Protein AF-A0A3D3I708-F1 (afdb_monomer_lite)

Foldseek 3Di:
DDDDDDDDDDDDDDDDDDDDPDDLDDDDVVVVVVVQVVQPPPDLDDQPDPLDLQVSLQVVCVSVVHQKGWDDKAFAWADDDDQDWPDADADLQFDLAAAAALPVLQVGHLAAEEEEFQVQQAFPLGDHSVRLVVLLVLLLVQLCPQPLNPQHHYYYPDYDPAQADLSCVSNVNTHTNDQDGAEYARHAGEDPSLCSVDPSRLVITFKMKIWMFGHDPVRHFDDPVPPSGGHTSHIYMYGYRSDNEDPQWPNDSNLRSNQNVLVSLRGAAHWIWGADPPPRDIDTGPDASRHSYDPIDDNHHDDSSSSSNSVRRNCPPPD

Structure (mmCIF, N/CA/C/O backbone):
data_AF-A0A3D3I708-F1
#
_entry.id   AF-A0A3D3I708-F1
#
loop_
_atom_site.group_PDB
_atom_site.id
_atom_site.type_symbol
_atom_site.label_atom_id
_atom_site.label_alt_id
_atom_site.label_comp_id
_atom_site.label_asym_id
_atom_site.label_entity_id
_atom_site.label_seq_id
_atom_site.pdbx_PDB_ins_code
_atom_site.Cartn_x
_atom_site.Cartn_y
_atom_site.Cartn_z
_atom_site.occupancy
_atom_site.B_iso_or_equiv
_atom_site.auth_seq_id
_atom_site.auth_comp_id
_atom_site.auth_asym_id
_atom_site.auth_atom_id
_atom_site.pdbx_PDB_model_num
ATOM 1 N N . MET A 1 1 ? 7.310 -27.197 -73.551 1.00 45.97 1 MET A N 1
ATOM 2 C CA . MET A 1 1 ? 8.316 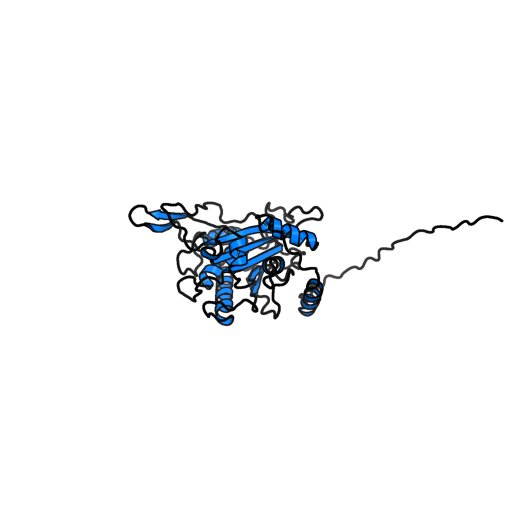-27.855 -72.683 1.00 45.97 1 MET A CA 1
ATOM 3 C C . MET A 1 1 ? 9.597 -27.028 -72.633 1.00 45.97 1 MET A C 1
ATOM 5 O O . MET A 1 1 ? 10.358 -27.082 -73.588 1.00 45.97 1 MET A O 1
ATOM 9 N N . LYS A 1 2 ? 9.833 -26.282 -71.546 1.00 36.31 2 LYS A N 1
ATOM 10 C CA . LYS A 1 2 ? 11.102 -26.195 -70.788 1.00 36.31 2 LYS A CA 1
ATOM 11 C C . LYS A 1 2 ? 10.923 -25.208 -69.620 1.00 36.31 2 LYS A C 1
ATOM 13 O O . LYS A 1 2 ? 10.023 -24.381 -69.651 1.00 36.31 2 LYS A O 1
ATOM 18 N N . LYS A 1 3 ? 11.686 -25.462 -68.558 1.00 36.62 3 LYS A N 1
ATOM 19 C CA . LYS A 1 3 ? 11.383 -25.238 -67.136 1.00 36.62 3 LYS A CA 1
ATOM 20 C C . LYS A 1 3 ? 11.472 -23.786 -66.638 1.00 36.62 3 LYS A C 1
ATOM 22 O O . LYS A 1 3 ? 12.288 -23.002 -67.102 1.00 36.62 3 LYS A O 1
ATOM 27 N N . LEU A 1 4 ? 10.663 -23.563 -65.602 1.00 38.69 4 LEU A N 1
ATOM 28 C CA . LEU A 1 4 ? 10.687 -22.543 -64.553 1.00 38.69 4 LEU A CA 1
ATOM 29 C C . LEU A 1 4 ? 12.057 -22.434 -63.847 1.00 38.69 4 LEU A C 1
ATOM 31 O O . LEU A 1 4 ? 12.599 -23.467 -63.452 1.00 38.69 4 LEU A O 1
ATOM 35 N N . ILE A 1 5 ? 12.546 -21.208 -63.611 1.00 40.62 5 ILE A N 1
ATOM 36 C CA . ILE A 1 5 ? 13.472 -20.851 -62.517 1.00 40.62 5 ILE A CA 1
ATOM 37 C C . ILE A 1 5 ? 13.064 -19.464 -61.990 1.00 40.62 5 ILE A C 1
ATOM 39 O O . ILE A 1 5 ? 13.052 -18.490 -62.738 1.00 40.62 5 ILE A O 1
ATOM 43 N N . ILE A 1 6 ? 12.710 -19.408 -60.705 1.00 38.28 6 ILE A N 1
ATOM 44 C CA . ILE A 1 6 ? 12.439 -18.204 -59.907 1.00 38.28 6 ILE A CA 1
ATOM 45 C C . ILE A 1 6 ? 13.749 -17.817 -59.205 1.00 38.28 6 ILE A C 1
ATOM 47 O O . ILE A 1 6 ? 14.328 -18.694 -58.560 1.00 38.28 6 ILE A O 1
ATOM 51 N N . PRO A 1 7 ? 14.213 -16.554 -59.247 1.00 40.81 7 PRO A N 1
ATOM 52 C CA . PRO A 1 7 ? 15.206 -16.083 -58.302 1.00 40.81 7 PRO A CA 1
ATOM 53 C C . PRO A 1 7 ? 14.522 -15.453 -57.082 1.00 40.81 7 PRO A C 1
ATOM 55 O O . PRO A 1 7 ? 13.784 -14.475 -57.171 1.00 40.81 7 PRO A O 1
ATOM 58 N N . LEU A 1 8 ? 14.805 -16.076 -55.944 1.00 34.53 8 LEU A N 1
ATOM 59 C CA . LEU A 1 8 ? 14.699 -15.567 -54.583 1.00 34.53 8 LEU A CA 1
ATOM 60 C C . LEU A 1 8 ? 15.663 -14.373 -54.432 1.00 34.53 8 LEU A C 1
ATOM 62 O O . LEU A 1 8 ? 16.845 -14.527 -54.743 1.00 34.53 8 LEU A O 1
ATOM 66 N N . LEU A 1 9 ? 15.204 -13.210 -53.953 1.00 30.41 9 LEU A N 1
ATOM 67 C CA . LEU A 1 9 ? 16.107 -12.130 -53.542 1.00 30.41 9 LEU A CA 1
ATOM 68 C C . LEU A 1 9 ? 15.714 -11.561 -52.174 1.00 30.41 9 LEU A C 1
ATOM 70 O O . LEU A 1 9 ? 14.549 -11.292 -51.897 1.00 30.41 9 LEU A O 1
ATOM 74 N N . LEU A 1 10 ? 16.756 -11.478 -51.348 1.00 28.45 10 LEU A N 1
ATOM 75 C CA . LEU A 1 10 ? 16.854 -11.193 -49.923 1.00 28.45 10 LEU A CA 1
ATOM 76 C C . LEU A 1 10 ? 16.108 -9.941 -49.439 1.00 28.45 10 LEU A C 1
ATOM 78 O O . LEU A 1 10 ? 16.199 -8.872 -50.038 1.00 28.45 10 LEU A O 1
ATOM 82 N N . LEU A 1 11 ? 15.512 -10.079 -48.249 1.00 30.17 11 LEU A N 1
ATOM 83 C CA . LEU A 1 11 ? 15.258 -8.983 -47.318 1.00 30.17 11 LEU A CA 1
ATOM 84 C C . LEU A 1 11 ? 16.583 -8.334 -46.894 1.00 30.17 11 LEU A C 1
ATOM 86 O O . LEU A 1 11 ? 17.483 -9.021 -46.411 1.00 30.17 11 LEU A O 1
ATOM 90 N N . ALA A 1 12 ? 16.656 -7.009 -47.000 1.00 27.59 12 ALA A N 1
ATOM 91 C CA . ALA A 1 12 ? 17.612 -6.185 -46.275 1.00 27.59 12 ALA A CA 1
ATOM 92 C C . ALA A 1 12 ? 16.821 -5.262 -45.339 1.00 27.59 12 ALA A C 1
ATOM 94 O O . ALA A 1 12 ? 16.069 -4.404 -45.794 1.00 27.59 12 ALA A O 1
ATOM 95 N N . PHE A 1 13 ? 16.973 -5.480 -44.032 1.00 25.75 13 PHE A N 1
ATOM 96 C CA . PHE A 1 13 ? 16.611 -4.517 -42.998 1.00 25.75 13 PHE A CA 1
ATOM 97 C C . PHE A 1 13 ? 17.671 -3.410 -42.992 1.00 25.75 13 PHE A C 1
ATOM 99 O O . PHE A 1 13 ? 18.856 -3.707 -42.836 1.00 25.75 13 PHE A O 1
ATOM 106 N N . SER A 1 14 ? 17.264 -2.149 -43.138 1.00 24.95 14 SER A N 1
ATOM 107 C CA . SER A 1 14 ? 18.095 -1.002 -42.765 1.00 24.95 14 SER A CA 1
ATOM 108 C C . SER A 1 14 ? 17.580 -0.426 -41.450 1.00 24.95 14 SER A C 1
ATOM 110 O O . SER A 1 14 ? 16.443 0.036 -41.381 1.00 24.95 14 SER A O 1
ATOM 112 N N . CYS A 1 15 ? 18.424 -0.463 -40.418 1.00 23.27 15 CYS A N 1
ATOM 113 C CA . CYS A 1 15 ? 18.266 0.347 -39.217 1.00 23.27 15 CYS A CA 1
ATOM 114 C C . CYS A 1 15 ? 18.420 1.825 -39.588 1.00 23.27 15 CYS A C 1
ATOM 116 O O . CYS A 1 15 ? 19.483 2.222 -40.066 1.00 23.27 15 CYS A O 1
ATOM 118 N N . GLU A 1 16 ? 17.400 2.637 -39.328 1.00 23.94 16 GLU A N 1
ATOM 119 C CA . GLU A 1 16 ? 17.579 4.077 -39.150 1.00 23.94 16 GLU A CA 1
ATOM 120 C C . GLU A 1 16 ? 17.714 4.361 -37.655 1.00 23.94 16 GLU A C 1
ATOM 122 O O . GLU A 1 16 ? 16.838 4.036 -36.853 1.00 23.94 16 GLU A O 1
ATOM 127 N N . ASN A 1 17 ? 18.857 4.938 -37.292 1.00 26.09 17 ASN A N 1
ATOM 128 C CA . ASN A 1 17 ? 19.103 5.496 -35.974 1.00 26.09 17 ASN A CA 1
ATOM 129 C C . ASN A 1 17 ? 18.290 6.786 -35.849 1.00 26.09 17 ASN A C 1
ATOM 131 O O . ASN A 1 17 ? 18.554 7.747 -36.570 1.00 26.09 17 ASN A O 1
ATOM 135 N N . VAL A 1 18 ? 17.341 6.821 -34.917 1.00 24.70 18 VAL A N 1
ATOM 136 C CA . VAL A 1 18 ? 16.797 8.082 -34.411 1.00 24.70 18 VAL A CA 1
ATOM 137 C C . VAL A 1 18 ? 17.540 8.386 -33.119 1.00 24.70 18 VAL A C 1
ATOM 139 O O . VAL A 1 18 ? 17.334 7.728 -32.100 1.00 24.70 18 VAL A O 1
ATOM 142 N N . GLU A 1 19 ? 18.437 9.368 -33.179 1.00 25.47 19 GLU A N 1
ATOM 143 C CA . GLU A 1 19 ? 18.906 10.059 -31.984 1.00 25.47 19 GLU A CA 1
ATOM 144 C C . GLU A 1 19 ? 17.695 10.745 -31.346 1.00 25.47 19 GLU A C 1
ATOM 146 O O . GLU A 1 19 ? 17.126 11.682 -31.905 1.00 25.47 19 GLU A O 1
ATOM 151 N N . VAL A 1 20 ? 17.263 10.250 -30.187 1.00 25.97 20 VAL A N 1
ATOM 152 C CA . VAL A 1 20 ? 16.288 10.961 -29.361 1.00 25.97 20 VAL A CA 1
ATOM 153 C C . VAL A 1 20 ? 17.072 11.927 -28.484 1.00 25.97 20 VAL A C 1
ATOM 155 O O . VAL A 1 20 ? 17.735 11.531 -27.523 1.00 25.97 20 VAL A O 1
ATOM 158 N N . GLU A 1 21 ? 17.018 13.206 -28.852 1.00 24.64 21 GLU A N 1
ATOM 159 C CA . GLU A 1 21 ? 17.440 14.310 -27.999 1.00 24.64 21 GLU A CA 1
ATOM 160 C C . GLU A 1 21 ? 16.743 14.219 -26.635 1.00 24.64 21 GLU A C 1
ATOM 162 O O . GLU A 1 21 ? 15.528 14.028 -26.530 1.00 24.64 21 GLU A O 1
ATOM 167 N N . LYS A 1 22 ? 17.533 14.384 -25.570 1.00 30.98 22 LYS A N 1
ATOM 168 C CA . LYS A 1 22 ? 17.049 14.514 -24.195 1.00 30.98 22 LYS A CA 1
ATOM 169 C C . LYS A 1 22 ? 16.143 15.740 -24.077 1.00 30.98 22 LYS A C 1
ATOM 171 O O . LYS A 1 22 ? 16.619 16.862 -23.933 1.00 30.98 22 LYS A O 1
ATOM 176 N N . SER A 1 23 ? 14.843 15.494 -24.043 1.00 26.06 23 SER A N 1
ATOM 177 C CA . SER A 1 23 ? 13.841 16.411 -23.517 1.00 26.06 23 SER A CA 1
ATOM 178 C C . SER A 1 23 ? 13.059 15.666 -22.442 1.00 26.06 23 SER A C 1
ATOM 180 O O . SER A 1 23 ? 12.308 14.738 -22.733 1.00 26.06 23 SER A O 1
ATOM 182 N N . ALA A 1 24 ? 13.274 16.047 -21.183 1.00 32.12 24 ALA A N 1
ATOM 183 C CA . ALA A 1 24 ? 12.443 15.625 -20.066 1.00 32.12 24 ALA A CA 1
ATOM 184 C C . ALA A 1 24 ? 11.064 16.290 -20.211 1.00 32.12 24 ALA A C 1
ATOM 186 O O . ALA A 1 24 ? 10.813 17.367 -19.668 1.00 32.12 24 ALA A O 1
ATOM 187 N N . SER A 1 25 ? 10.175 15.684 -20.997 1.00 28.56 25 SER A N 1
ATOM 188 C CA . SER A 1 25 ? 8.774 16.089 -21.057 1.00 28.56 25 SER A CA 1
ATOM 189 C C . SER A 1 25 ? 7.982 15.310 -20.016 1.00 28.56 25 SER A C 1
ATOM 191 O O . SER A 1 25 ? 7.941 14.081 -20.055 1.00 28.56 25 SER A O 1
ATOM 193 N N . LYS A 1 26 ? 7.334 16.043 -19.106 1.00 35.78 26 LYS A N 1
ATOM 194 C CA . LYS A 1 26 ? 6.268 15.547 -18.229 1.00 35.78 26 LYS A CA 1
ATOM 195 C C . LYS A 1 26 ? 5.348 14.613 -19.023 1.00 35.78 26 LYS A C 1
ATOM 197 O O . LYS A 1 26 ? 4.871 15.012 -20.084 1.00 35.78 26 LYS A O 1
ATOM 202 N N . LEU A 1 27 ? 5.134 13.397 -18.523 1.00 35.56 27 LEU A N 1
ATOM 203 C CA . LEU A 1 27 ? 4.214 12.429 -19.121 1.00 35.56 27 LEU A CA 1
ATOM 204 C C . LEU A 1 27 ? 2.842 13.091 -19.329 1.00 35.56 27 LEU A C 1
ATOM 206 O O . LEU A 1 27 ? 2.244 13.607 -18.387 1.00 35.56 27 LEU A O 1
ATOM 210 N N . ASP A 1 28 ? 2.392 13.125 -20.582 1.00 36.88 28 ASP A N 1
ATOM 211 C CA . ASP A 1 28 ? 1.128 13.730 -20.998 1.00 36.88 28 ASP A CA 1
ATOM 212 C C . ASP A 1 28 ? -0.047 12.814 -20.584 1.00 36.88 28 ASP A C 1
ATOM 214 O O . ASP A 1 28 ? -0.084 11.651 -21.007 1.00 36.88 28 ASP A O 1
ATOM 218 N N . PRO A 1 29 ? -1.029 13.299 -19.798 1.00 38.62 29 PRO A N 1
ATOM 219 C CA . PRO A 1 29 ? -2.221 12.536 -19.413 1.00 38.62 29 PRO A CA 1
ATOM 220 C C . PRO A 1 29 ? -3.004 11.941 -20.597 1.00 38.62 29 PRO A C 1
ATOM 222 O O . PRO A 1 29 ? -3.662 10.908 -20.455 1.00 38.62 29 PRO A O 1
ATOM 225 N N . SER A 1 30 ? -2.916 12.544 -21.787 1.00 32.59 30 SER A N 1
ATOM 226 C CA . SER A 1 30 ? -3.552 12.023 -23.004 1.00 32.59 30 SER A CA 1
ATOM 227 C C . SER A 1 30 ? -2.872 10.756 -23.544 1.00 32.59 30 SER A C 1
ATOM 229 O O . SER A 1 30 ? -3.537 9.888 -24.119 1.00 32.59 30 SER A O 1
ATOM 231 N N . LEU A 1 31 ? -1.569 10.589 -23.289 1.00 34.06 31 LEU A N 1
ATOM 232 C CA . LEU A 1 31 ? -0.808 9.389 -23.644 1.00 34.06 31 LEU A CA 1
ATOM 233 C C . LEU A 1 31 ? -1.149 8.217 -22.706 1.00 34.06 31 LEU A C 1
ATOM 235 O O . LEU A 1 31 ? -1.289 7.083 -23.167 1.00 34.06 31 LEU A O 1
ATOM 239 N N . LEU A 1 32 ? -1.384 8.502 -21.418 1.00 35.50 32 LEU A N 1
ATOM 240 C CA . LEU A 1 32 ? -1.901 7.542 -20.429 1.00 35.50 32 LEU A CA 1
ATOM 241 C C . LEU A 1 32 ? -3.306 7.033 -20.807 1.00 35.50 32 LEU A C 1
ATOM 243 O O . LEU A 1 32 ? -3.550 5.826 -20.779 1.00 35.50 32 LEU A O 1
ATOM 247 N N . MET A 1 33 ? -4.202 7.914 -21.273 1.00 40.22 33 MET A N 1
ATOM 248 C CA . MET A 1 33 ? -5.528 7.528 -21.793 1.00 40.22 33 MET A CA 1
ATOM 249 C C . MET A 1 33 ? -5.451 6.617 -23.031 1.00 40.22 33 MET A C 1
ATOM 251 O O . MET A 1 33 ? -6.229 5.669 -23.158 1.00 40.22 33 MET A O 1
ATOM 255 N N . SER A 1 34 ? -4.501 6.867 -23.940 1.00 30.03 34 SER A N 1
ATOM 256 C CA . SER A 1 34 ? -4.294 6.034 -25.136 1.00 30.03 34 SER A CA 1
ATOM 257 C C . SER A 1 34 ? -3.753 4.634 -24.817 1.00 30.03 34 SER A C 1
ATOM 259 O O . SER A 1 34 ? -3.940 3.721 -25.626 1.00 30.03 34 SER A O 1
ATOM 261 N N . LEU A 1 35 ? -3.046 4.460 -23.699 1.00 34.31 35 LEU A N 1
ATOM 262 C CA . LEU A 1 35 ? -2.553 3.157 -23.243 1.00 34.31 35 LEU A CA 1
ATOM 263 C C . LEU A 1 35 ? -3.639 2.398 -22.466 1.00 34.31 35 LEU A C 1
ATOM 265 O O . LEU A 1 35 ? -3.807 1.196 -22.673 1.00 34.31 35 LEU A O 1
ATOM 269 N N . ALA A 1 36 ? -4.446 3.107 -21.670 1.00 41.00 36 ALA A N 1
ATOM 270 C CA . ALA A 1 36 ? -5.574 2.534 -20.937 1.00 41.00 36 ALA A CA 1
ATOM 271 C C . ALA A 1 36 ? -6.654 1.941 -21.864 1.00 41.00 36 ALA A C 1
ATOM 273 O O . ALA A 1 36 ? -7.192 0.877 -21.558 1.00 41.00 36 ALA A O 1
ATOM 274 N N . SER A 1 37 ? -6.937 2.564 -23.020 1.00 35.28 37 SER A N 1
ATOM 275 C CA . SER A 1 37 ? -7.968 2.058 -23.947 1.00 35.28 37 SER A CA 1
ATOM 276 C C . SER A 1 37 ? -7.535 0.827 -24.752 1.00 35.28 37 SER A C 1
ATOM 278 O O . SER A 1 37 ? -8.374 -0.000 -25.097 1.00 35.28 37 SER A O 1
ATOM 280 N N . LYS A 1 38 ? -6.231 0.648 -25.008 1.00 36.12 38 LYS A N 1
ATOM 281 C CA . LYS A 1 38 ? -5.711 -0.528 -25.730 1.00 36.12 38 LYS A CA 1
ATOM 282 C C . LYS A 1 38 ? -5.660 -1.795 -24.870 1.00 36.12 38 LYS A C 1
ATOM 284 O O . LYS A 1 38 ? -5.684 -2.891 -25.421 1.00 36.12 38 LYS A O 1
ATOM 289 N N . ASN A 1 39 ? -5.638 -1.658 -23.542 1.00 41.81 39 ASN A N 1
ATOM 290 C CA . ASN A 1 39 ? -5.592 -2.786 -22.604 1.00 41.81 39 ASN A CA 1
ATOM 291 C C . ASN A 1 39 ? -6.974 -3.333 -22.199 1.00 41.81 39 ASN A C 1
ATOM 293 O O . ASN A 1 39 ? -7.039 -4.409 -21.600 1.00 41.81 39 ASN A O 1
ATOM 297 N N . ALA A 1 40 ? -8.066 -2.641 -22.547 1.00 41.00 40 ALA A N 1
ATOM 298 C CA . ALA A 1 40 ? -9.430 -3.058 -22.213 1.00 41.00 40 ALA A CA 1
ATOM 299 C C . ALA A 1 40 ? -9.904 -4.305 -22.996 1.00 41.00 40 ALA A C 1
ATOM 301 O O . ALA A 1 40 ? -10.708 -5.078 -22.481 1.00 41.00 40 ALA A O 1
ATOM 302 N N . ASP A 1 41 ? -9.355 -4.555 -24.192 1.00 36.47 41 ASP A N 1
ATOM 303 C CA . ASP A 1 41 ? -9.773 -5.662 -25.074 1.00 36.47 41 ASP A CA 1
ATOM 304 C C . ASP A 1 41 ? -8.938 -6.954 -24.916 1.00 36.47 41 ASP A C 1
ATOM 306 O O . ASP A 1 41 ? -9.200 -7.975 -25.560 1.00 36.47 41 ASP A O 1
ATOM 310 N N . GLY A 1 42 ? -7.940 -6.956 -24.026 1.00 36.41 42 GLY A N 1
ATOM 311 C CA . GLY A 1 42 ? -7.095 -8.116 -23.735 1.00 36.41 42 GLY A CA 1
ATOM 312 C C . GLY A 1 42 ? -7.790 -9.141 -22.837 1.00 36.41 42 GLY A C 1
ATOM 313 O O . GLY A 1 42 ? -7.533 -9.163 -21.633 1.00 36.41 42 GLY A O 1
ATOM 314 N N . ALA A 1 43 ? -8.670 -9.951 -23.439 1.00 37.53 43 ALA A N 1
ATOM 315 C CA . ALA A 1 43 ? -9.276 -11.197 -22.953 1.00 37.53 43 ALA A CA 1
ATOM 316 C C . ALA A 1 43 ? -9.249 -11.410 -21.424 1.00 37.53 43 ALA A C 1
ATOM 318 O O . ALA A 1 43 ? -8.261 -11.881 -20.857 1.00 37.53 43 ALA A O 1
ATOM 319 N N . ARG A 1 44 ? -10.391 -11.148 -20.774 1.00 45.34 44 ARG A N 1
ATOM 320 C CA . ARG A 1 44 ? -10.720 -11.584 -19.407 1.00 45.34 44 ARG A CA 1
ATOM 321 C C . ARG A 1 44 ? -10.619 -13.112 -19.329 1.00 45.34 44 ARG A C 1
ATOM 323 O O . ARG A 1 44 ? -11.586 -13.822 -19.600 1.00 45.34 44 ARG A O 1
ATOM 330 N N . LYS A 1 45 ? -9.433 -13.638 -19.030 1.00 41.81 45 LYS A N 1
ATOM 331 C CA . LYS A 1 45 ? -9.223 -15.070 -18.817 1.00 41.81 45 LYS A CA 1
ATOM 332 C C . LYS A 1 45 ? -9.616 -15.378 -17.381 1.00 41.81 45 LYS A C 1
ATOM 334 O O . LYS A 1 45 ? -9.052 -14.811 -16.455 1.00 41.81 45 LYS A O 1
ATOM 339 N N . THR A 1 46 ? -10.594 -16.262 -17.205 1.00 39.84 46 THR A N 1
ATOM 340 C CA . THR A 1 46 ? -10.940 -16.824 -15.899 1.00 39.84 46 THR A CA 1
ATOM 341 C C . THR A 1 46 ? -9.690 -17.503 -15.350 1.00 39.84 46 THR A C 1
ATOM 343 O O . THR A 1 46 ? -9.260 -18.530 -15.879 1.00 39.84 46 THR A O 1
ATOM 346 N N . VAL A 1 47 ? -9.054 -16.892 -14.353 1.00 44.72 47 VAL A N 1
ATOM 347 C CA . VAL A 1 47 ? -7.924 -17.502 -13.660 1.00 44.72 47 VAL A CA 1
ATOM 348 C C . VAL A 1 47 ? -8.481 -18.701 -12.895 1.00 44.72 47 VAL A C 1
ATOM 350 O O . VAL A 1 47 ? -9.274 -18.553 -11.970 1.00 44.72 47 VAL A O 1
ATOM 353 N N . THR A 1 48 ? -8.153 -19.914 -13.340 1.00 43.56 48 THR A N 1
ATOM 354 C CA . THR A 1 48 ? -8.369 -21.123 -12.541 1.00 43.56 48 THR A CA 1
ATOM 355 C C . THR A 1 48 ? -7.424 -21.043 -11.359 1.00 43.56 48 THR A C 1
ATOM 357 O O . THR A 1 48 ? -6.221 -21.199 -11.561 1.00 43.56 48 THR A O 1
ATOM 360 N N . SER A 1 49 ? -7.960 -20.757 -10.171 1.00 53.22 49 SER A N 1
ATOM 361 C CA . SER A 1 49 ? -7.117 -20.515 -9.008 1.00 53.22 49 SER A CA 1
ATOM 362 C C . SER A 1 49 ? -6.326 -21.761 -8.627 1.00 53.22 49 SER A C 1
ATOM 364 O O . SER A 1 49 ? -6.894 -22.842 -8.444 1.00 53.22 49 SER A O 1
ATOM 366 N N . SER A 1 50 ? -5.012 -21.600 -8.515 1.00 56.75 50 SER A N 1
ATOM 367 C CA . SER A 1 50 ? -4.097 -22.633 -8.026 1.00 56.75 50 SER A CA 1
ATOM 368 C C . SER A 1 50 ? -4.146 -22.800 -6.502 1.00 56.75 50 SER A C 1
ATOM 370 O O . SER A 1 50 ? -3.566 -23.748 -5.973 1.00 56.75 50 SER A O 1
ATOM 372 N N . GLY A 1 51 ? -4.843 -21.902 -5.795 1.00 67.25 51 GLY A N 1
ATOM 373 C CA . GLY A 1 51 ? -4.753 -21.748 -4.342 1.00 67.25 51 GLY A CA 1
ATOM 374 C C . GLY A 1 51 ? -3.539 -20.926 -3.890 1.00 67.25 51 GLY A C 1
ATOM 375 O O . GLY A 1 51 ? -3.415 -20.658 -2.698 1.00 67.25 51 GLY A O 1
ATOM 376 N N . ASP A 1 52 ? -2.676 -20.509 -4.823 1.00 83.44 52 ASP A N 1
ATOM 377 C CA . ASP A 1 52 ? -1.599 -19.541 -4.617 1.00 83.44 52 ASP A CA 1
ATOM 378 C C . ASP A 1 52 ? -1.890 -18.287 -5.456 1.00 83.44 52 ASP A C 1
ATOM 380 O O . ASP A 1 52 ? -1.667 -18.242 -6.669 1.00 83.44 52 ASP A O 1
ATOM 384 N N . ILE A 1 53 ? -2.406 -17.253 -4.790 1.00 87.31 53 ILE A N 1
ATOM 385 C CA . ILE A 1 53 ? -2.777 -15.985 -5.422 1.00 87.31 53 ILE A CA 1
ATOM 386 C C . ILE A 1 53 ? -1.605 -15.313 -6.150 1.00 87.31 53 ILE A C 1
ATOM 388 O O . ILE A 1 53 ? -1.812 -14.699 -7.196 1.00 87.31 53 ILE A O 1
ATOM 392 N N . LEU A 1 54 ? -0.370 -15.436 -5.652 1.00 88.44 54 LEU A N 1
ATOM 393 C CA . LEU A 1 54 ? 0.784 -14.794 -6.284 1.00 88.44 54 LEU A CA 1
ATOM 394 C C . LEU A 1 54 ? 1.143 -15.502 -7.591 1.00 88.44 54 LEU A C 1
ATOM 396 O O . LEU A 1 54 ? 1.404 -14.847 -8.601 1.00 88.44 54 LEU A O 1
ATOM 400 N N . ALA A 1 55 ? 1.093 -16.836 -7.602 1.00 88.94 55 ALA A N 1
ATOM 401 C CA . ALA A 1 55 ? 1.277 -17.622 -8.819 1.00 88.94 55 ALA A CA 1
ATOM 402 C C . ALA A 1 55 ? 0.187 -17.317 -9.861 1.00 88.94 55 ALA A C 1
ATOM 404 O O . ALA A 1 55 ? 0.488 -17.151 -11.046 1.00 88.94 55 ALA A O 1
ATOM 405 N N . ASP A 1 56 ? -1.061 -17.186 -9.411 1.00 88.56 56 ASP A N 1
ATOM 406 C CA . ASP A 1 56 ? -2.217 -16.837 -10.238 1.00 88.56 56 ASP A CA 1
ATOM 407 C C . ASP A 1 56 ? -2.053 -15.448 -10.892 1.00 88.56 56 ASP A C 1
ATOM 409 O O . ASP A 1 56 ? -2.236 -15.301 -12.107 1.00 88.56 56 ASP A O 1
ATOM 413 N N . ILE A 1 57 ? -1.631 -14.441 -10.116 1.00 92.38 57 ILE A N 1
ATOM 414 C CA . ILE A 1 57 ? -1.321 -13.090 -10.614 1.00 92.38 57 ILE A CA 1
ATOM 415 C C . ILE A 1 57 ? -0.155 -13.138 -11.606 1.00 92.38 57 ILE A C 1
ATOM 417 O O . ILE A 1 57 ? -0.270 -12.605 -12.708 1.00 92.38 57 ILE A O 1
ATOM 421 N N . ASN A 1 58 ? 0.948 -13.811 -11.272 1.00 94.06 58 ASN A N 1
ATOM 422 C CA . ASN A 1 58 ? 2.129 -13.885 -12.139 1.00 94.06 58 ASN A CA 1
ATOM 423 C C . ASN A 1 58 ? 1.845 -14.581 -13.469 1.00 94.06 58 ASN A C 1
ATOM 425 O O . ASN A 1 58 ? 2.290 -14.116 -14.520 1.00 94.06 58 ASN A O 1
ATOM 429 N N . ALA A 1 59 ? 1.040 -15.644 -13.462 1.00 91.81 59 ALA A N 1
ATOM 430 C CA . ALA A 1 59 ? 0.583 -16.284 -14.689 1.00 91.81 59 ALA A CA 1
ATOM 431 C C . ALA A 1 59 ? -0.251 -15.322 -15.553 1.00 91.81 59 ALA A C 1
ATOM 433 O O . ALA A 1 59 ? -0.100 -15.298 -16.781 1.00 91.81 59 ALA A O 1
ATOM 434 N N . ALA A 1 60 ? -1.108 -14.506 -14.931 1.00 92.50 60 ALA A N 1
ATOM 435 C CA . ALA A 1 60 ? -1.889 -13.495 -15.633 1.00 92.50 60 ALA A CA 1
ATOM 436 C C . ALA A 1 60 ? -0.996 -12.388 -16.222 1.00 92.50 60 ALA A C 1
ATOM 438 O O . ALA A 1 60 ? -1.127 -12.092 -17.411 1.00 92.50 60 ALA A O 1
ATOM 439 N N . LEU A 1 61 ? -0.049 -11.841 -15.453 1.00 93.56 61 LEU A N 1
ATOM 440 C CA . LEU A 1 61 ? 0.921 -10.833 -15.910 1.00 93.56 61 LEU A CA 1
ATOM 441 C C . LEU A 1 61 ? 1.751 -11.338 -17.098 1.00 93.56 61 LEU A C 1
ATOM 443 O O . LEU A 1 61 ? 1.810 -10.682 -18.141 1.00 93.56 61 LEU A O 1
ATOM 447 N N . ALA A 1 62 ? 2.311 -12.545 -16.984 1.00 91.62 62 ALA A N 1
ATOM 448 C CA . ALA A 1 62 ? 3.097 -13.171 -18.044 1.00 91.62 62 ALA A CA 1
ATOM 449 C C . ALA A 1 62 ? 2.264 -13.390 -19.316 1.00 91.62 62 ALA A C 1
ATOM 451 O O . ALA A 1 62 ? 2.720 -13.105 -20.422 1.00 91.62 62 ALA A O 1
ATOM 452 N N . SER A 1 63 ? 1.004 -13.823 -19.178 1.00 91.62 63 SER A N 1
ATOM 453 C CA . SER A 1 63 ? 0.101 -13.997 -20.326 1.00 91.62 63 SER A CA 1
ATOM 454 C C . SER A 1 63 ? -0.223 -12.690 -21.059 1.00 91.62 63 SER A C 1
ATOM 456 O O . SER A 1 63 ? -0.610 -12.718 -22.227 1.00 91.62 63 SER A O 1
ATOM 458 N N . ARG A 1 64 ? -0.045 -11.550 -20.382 1.00 90.31 64 ARG A N 1
ATOM 459 C CA . ARG A 1 64 ? -0.226 -10.195 -20.918 1.00 90.31 64 ARG A CA 1
ATOM 460 C C . ARG A 1 64 ? 1.087 -9.588 -21.424 1.00 90.31 64 ARG A C 1
ATOM 462 O O . ARG A 1 64 ? 1.081 -8.452 -21.884 1.00 90.31 64 ARG A O 1
ATOM 469 N N . GLY A 1 65 ? 2.198 -10.330 -21.358 1.00 91.06 65 GLY A N 1
ATOM 470 C CA . GLY A 1 65 ? 3.521 -9.866 -21.781 1.00 91.06 65 GLY A CA 1
ATOM 471 C C . GLY A 1 65 ? 4.091 -8.754 -20.900 1.00 91.06 65 GLY A C 1
ATOM 472 O O . GLY A 1 65 ? 4.919 -7.972 -21.364 1.00 91.06 65 GLY A O 1
ATOM 473 N N . MET A 1 66 ? 3.624 -8.643 -19.654 1.00 93.25 66 MET A N 1
ATOM 474 C CA . MET A 1 66 ? 4.102 -7.624 -18.725 1.00 93.25 66 MET A CA 1
ATOM 475 C C . MET A 1 66 ? 5.471 -8.025 -18.170 1.00 93.25 66 MET A C 1
ATOM 477 O O . MET A 1 66 ? 5.656 -9.159 -17.738 1.00 93.25 66 MET A O 1
ATOM 481 N N . GLN A 1 67 ? 6.421 -7.087 -18.151 1.00 94.81 67 GLN A N 1
ATOM 482 C CA . GLN A 1 67 ? 7.771 -7.291 -17.601 1.00 94.81 67 GLN A CA 1
ATOM 483 C C . GLN A 1 67 ? 7.819 -6.996 -16.097 1.00 94.81 67 GLN A C 1
ATOM 485 O O . GLN A 1 67 ? 8.738 -6.353 -15.595 1.00 94.81 67 GLN A O 1
ATOM 490 N N . ILE A 1 68 ? 6.797 -7.457 -15.382 1.00 96.00 68 ILE A N 1
ATOM 491 C CA . ILE A 1 68 ? 6.712 -7.373 -13.928 1.00 96.00 68 ILE A CA 1
ATOM 492 C C . ILE A 1 68 ? 6.182 -8.683 -13.360 1.00 96.00 68 ILE A C 1
ATOM 494 O O . ILE A 1 68 ? 5.470 -9.422 -14.041 1.00 96.00 68 ILE A O 1
ATOM 498 N N . GLN A 1 69 ? 6.474 -8.926 -12.089 1.00 94.81 69 GLN A N 1
ATOM 499 C CA . GLN A 1 69 ? 5.883 -10.012 -11.315 1.00 94.81 69 GLN A CA 1
ATOM 500 C C . GLN A 1 69 ? 5.505 -9.521 -9.923 1.00 94.81 69 GLN A C 1
ATOM 502 O O . GLN A 1 69 ? 6.233 -8.721 -9.338 1.00 94.81 69 GLN A O 1
ATOM 507 N N . VAL A 1 70 ? 4.406 -10.022 -9.368 1.00 92.94 70 VAL A N 1
ATOM 508 C CA . VAL A 1 70 ? 4.130 -9.881 -7.942 1.00 92.94 70 VAL A CA 1
ATOM 509 C C . VAL A 1 70 ? 5.059 -10.814 -7.163 1.00 92.94 70 VAL A C 1
ATOM 511 O O . VAL A 1 70 ? 5.118 -12.016 -7.429 1.00 92.94 70 VAL A O 1
ATOM 514 N N . SER A 1 71 ? 5.827 -10.268 -6.224 1.00 89.38 71 SER A N 1
ATOM 515 C CA . SER A 1 71 ? 6.790 -11.056 -5.439 1.00 89.38 71 SER A CA 1
ATOM 516 C C . SER A 1 71 ? 6.332 -11.326 -4.017 1.00 89.38 71 SER A C 1
ATOM 518 O O . SER A 1 71 ? 6.736 -12.319 -3.419 1.00 89.38 71 SER A O 1
ATOM 520 N N . MET A 1 72 ? 5.539 -10.420 -3.450 1.00 87.44 72 MET A N 1
ATOM 521 C CA . MET A 1 72 ? 5.025 -10.546 -2.093 1.00 87.44 72 MET A CA 1
ATOM 522 C C . MET A 1 72 ? 3.750 -9.727 -1.918 1.00 87.44 72 MET A C 1
ATOM 524 O O . MET A 1 72 ? 3.426 -8.846 -2.720 1.00 87.44 72 MET A O 1
ATOM 528 N N . MET A 1 73 ? 3.038 -10.069 -0.852 1.00 88.44 73 MET A N 1
ATOM 529 C CA . MET A 1 73 ? 1.917 -9.313 -0.331 1.00 88.44 73 MET A CA 1
ATOM 530 C C . MET A 1 73 ? 2.029 -9.264 1.190 1.00 88.44 73 MET A C 1
ATOM 532 O O . MET A 1 73 ? 2.313 -10.279 1.835 1.00 88.44 73 MET A O 1
ATOM 536 N N . GLU A 1 74 ? 1.793 -8.095 1.756 1.00 91.00 74 GLU A N 1
ATOM 537 C CA . GLU A 1 74 ? 1.750 -7.853 3.189 1.00 91.00 74 GLU A CA 1
ATOM 538 C C . GLU A 1 74 ? 0.345 -7.391 3.553 1.00 91.00 74 GLU A C 1
ATOM 540 O O . GLU A 1 74 ? -0.229 -6.573 2.843 1.00 91.00 74 GLU A O 1
ATOM 545 N N . TYR A 1 75 ? -0.236 -7.945 4.619 1.00 81.31 75 TYR A N 1
ATOM 546 C CA . TYR A 1 75 ? -1.601 -7.618 5.021 1.00 81.31 75 TYR A CA 1
ATOM 547 C C . TYR A 1 75 ? -1.702 -7.286 6.507 1.00 81.31 75 TYR A C 1
ATOM 549 O O . TYR A 1 75 ? -1.037 -7.907 7.345 1.00 81.31 75 TYR A O 1
ATOM 557 N N . TYR A 1 76 ? -2.605 -6.362 6.833 1.00 81.88 76 TYR A N 1
ATOM 558 C CA . TYR A 1 76 ? -2.863 -5.906 8.194 1.00 81.88 76 TYR A CA 1
ATOM 559 C C . TYR A 1 76 ? -4.119 -6.550 8.786 1.00 81.88 76 TYR A C 1
ATOM 561 O O . TYR A 1 76 ? -5.215 -6.425 8.238 1.00 81.88 76 TYR A O 1
ATOM 569 N N . GLY A 1 77 ? -3.976 -7.255 9.911 1.00 73.75 77 GLY A N 1
ATOM 570 C CA . GLY A 1 77 ? -5.040 -8.081 10.489 1.00 73.75 77 GLY A CA 1
ATOM 571 C C . GLY A 1 77 ? -5.858 -7.426 11.616 1.00 73.75 77 GLY A C 1
ATOM 572 O O . GLY A 1 77 ? -5.329 -6.696 12.449 1.00 73.75 77 GLY A O 1
ATOM 573 N N . ALA A 1 78 ? -7.137 -7.772 11.727 1.00 68.44 78 ALA A N 1
ATOM 574 C CA . ALA A 1 78 ? -8.012 -7.555 12.872 1.00 68.44 78 ALA A CA 1
ATOM 575 C C . ALA A 1 78 ? -8.048 -8.840 13.723 1.00 68.44 78 ALA A C 1
ATOM 577 O O . ALA A 1 78 ? -8.770 -9.770 13.396 1.00 68.44 78 ALA A O 1
ATOM 578 N N . ASP A 1 79 ? -7.240 -8.886 14.787 1.00 66.56 79 ASP A N 1
ATOM 579 C CA . ASP A 1 79 ? -7.226 -9.869 15.888 1.00 66.56 79 ASP A CA 1
ATOM 580 C C . ASP A 1 79 ? -7.740 -11.305 15.626 1.00 66.56 79 ASP A C 1
ATOM 582 O O . ASP A 1 79 ? -8.941 -11.571 15.644 1.00 66.56 79 ASP A O 1
ATOM 586 N N . GLU A 1 80 ? -6.840 -12.292 15.636 1.00 48.38 80 GLU A N 1
ATOM 587 C CA . GLU A 1 80 ? -7.217 -13.711 15.749 1.00 48.38 80 GLU A CA 1
ATOM 588 C C . GLU A 1 80 ? -7.297 -14.170 17.230 1.00 48.38 80 GLU A C 1
ATOM 590 O O . GLU A 1 80 ? -6.730 -13.559 18.139 1.00 48.38 80 GLU A O 1
ATOM 595 N N . THR A 1 81 ? -8.053 -15.229 17.550 1.00 31.58 81 THR A N 1
ATOM 596 C CA . THR A 1 81 ? -8.350 -15.640 18.945 1.00 31.58 81 THR A CA 1
ATOM 597 C C . THR A 1 81 ? -7.515 -16.826 19.461 1.00 31.58 81 THR A C 1
ATOM 599 O O . THR A 1 81 ? -7.503 -17.879 18.836 1.00 31.58 81 THR A O 1
ATOM 602 N N . GLY A 1 82 ? -6.922 -16.708 20.665 1.00 31.30 82 GLY A N 1
ATOM 603 C CA . GLY A 1 82 ? -6.310 -17.809 21.450 1.00 31.30 82 GLY A CA 1
ATOM 604 C C . GLY A 1 82 ? -5.141 -17.355 22.350 1.00 31.30 82 GLY A C 1
ATOM 605 O O . GLY A 1 82 ? -4.678 -16.226 22.208 1.00 31.30 82 GLY A O 1
ATOM 606 N N . ASN A 1 83 ? -4.660 -18.182 23.297 1.00 34.00 83 ASN A N 1
ATOM 607 C CA . ASN A 1 83 ? -3.390 -17.936 24.016 1.00 34.00 83 ASN A CA 1
ATOM 608 C C . ASN A 1 83 ? -2.223 -18.114 23.031 1.00 34.00 83 ASN A C 1
ATOM 610 O O . ASN A 1 83 ? -1.599 -19.171 22.969 1.00 34.00 83 ASN A O 1
ATOM 614 N N . THR A 1 84 ? -1.985 -17.083 22.226 1.00 52.53 84 THR A N 1
ATOM 615 C CA . THR A 1 84 ? -1.244 -17.184 20.969 1.00 52.53 84 THR A CA 1
ATOM 616 C C . THR A 1 84 ? -0.315 -15.978 20.831 1.00 52.53 84 THR A C 1
ATOM 618 O O . THR A 1 84 ? -0.685 -14.847 21.155 1.00 52.53 84 THR A O 1
ATOM 621 N N . VAL A 1 85 ? 0.924 -16.216 20.392 1.00 53.22 85 VAL A N 1
ATOM 622 C CA . VAL A 1 85 ? 1.760 -15.162 19.802 1.00 53.22 85 VAL A CA 1
ATOM 623 C C . VAL A 1 85 ? 1.281 -15.016 18.364 1.00 53.22 85 VAL A C 1
ATOM 625 O O . VAL A 1 85 ? 1.449 -15.953 17.594 1.00 53.22 85 VAL A O 1
ATOM 628 N N . PHE A 1 86 ? 0.658 -13.886 18.030 1.00 54.53 86 PHE A N 1
ATOM 629 C CA . PHE A 1 86 ? 0.038 -13.683 16.712 1.00 54.53 86 PHE A CA 1
ATOM 630 C C . PHE A 1 86 ? 1.080 -13.407 15.634 1.00 54.53 86 PHE A C 1
ATOM 632 O O . PHE A 1 86 ? 0.999 -13.921 14.529 1.00 54.53 86 PHE A O 1
ATOM 639 N N . PHE A 1 87 ? 2.106 -12.642 15.993 1.00 65.06 87 PHE A N 1
ATOM 640 C CA . PHE A 1 87 ? 3.268 -12.391 15.155 1.00 65.06 87 PHE A CA 1
ATOM 641 C C . PHE A 1 87 ? 4.470 -12.055 16.039 1.00 65.06 87 PHE A C 1
ATOM 643 O O . PHE A 1 87 ? 4.314 -11.654 17.197 1.00 65.06 87 PHE A O 1
ATOM 650 N N . ASN A 1 88 ? 5.678 -12.244 15.516 1.00 66.50 88 ASN A N 1
ATOM 651 C CA . ASN A 1 88 ? 6.927 -11.913 16.201 1.00 66.50 88 ASN A CA 1
ATOM 652 C C . ASN A 1 88 ? 7.988 -11.514 15.170 1.00 66.50 88 ASN A C 1
ATOM 654 O O . ASN A 1 88 ? 8.921 -12.267 14.888 1.00 66.50 88 ASN A O 1
ATOM 658 N N . ASN A 1 89 ? 7.827 -10.323 14.606 1.00 68.94 89 ASN A N 1
ATOM 659 C CA . ASN A 1 89 ? 8.691 -9.780 13.568 1.00 68.94 89 ASN A CA 1
ATOM 660 C C . ASN A 1 89 ? 9.732 -8.877 14.232 1.00 68.94 89 ASN A C 1
ATOM 662 O O . ASN A 1 89 ? 9.455 -7.738 14.596 1.00 68.94 89 ASN A O 1
ATOM 666 N N . ARG A 1 90 ? 10.941 -9.402 14.437 1.00 68.94 90 ARG A N 1
ATOM 667 C CA . ARG A 1 90 ? 12.066 -8.659 15.040 1.00 68.94 90 ARG A CA 1
ATOM 668 C C . ARG A 1 90 ? 13.210 -8.423 14.050 1.00 68.94 90 ARG A C 1
ATOM 670 O O . ARG A 1 90 ? 14.363 -8.346 14.456 1.00 68.94 90 ARG A O 1
ATOM 677 N N . GLY A 1 91 ? 12.879 -8.378 12.759 1.00 72.12 91 GLY A N 1
ATOM 678 C CA . GLY A 1 91 ? 13.826 -8.076 11.686 1.00 72.12 91 GLY A CA 1
ATOM 679 C C . GLY A 1 91 ? 14.230 -6.599 11.656 1.00 72.12 91 GLY A C 1
ATOM 680 O O . GLY A 1 91 ? 13.909 -5.828 12.558 1.00 72.12 91 GLY A O 1
ATOM 681 N N . ASN A 1 92 ? 14.907 -6.197 10.584 1.00 80.75 92 ASN A N 1
ATOM 682 C CA . ASN A 1 92 ? 15.390 -4.829 10.363 1.00 80.75 92 ASN A CA 1
ATOM 683 C C . ASN A 1 92 ? 14.307 -3.840 9.872 1.00 80.75 92 ASN A C 1
ATOM 685 O O . ASN A 1 92 ? 14.645 -2.704 9.568 1.00 80.75 92 ASN A O 1
ATOM 689 N N . LYS A 1 93 ? 13.029 -4.252 9.805 1.00 83.25 93 LYS A N 1
ATOM 690 C CA . LYS A 1 93 ? 11.894 -3.479 9.250 1.00 83.25 93 LYS A CA 1
ATOM 691 C C . LYS A 1 93 ? 12.040 -3.095 7.778 1.00 83.25 93 LYS A C 1
ATOM 693 O O . LYS A 1 93 ? 11.348 -2.190 7.331 1.00 83.25 93 LYS A O 1
ATOM 698 N N . GLN A 1 94 ? 12.888 -3.787 7.026 1.00 88.50 94 GLN A N 1
ATOM 699 C CA . GLN A 1 94 ? 13.036 -3.556 5.595 1.00 88.50 94 GLN A CA 1
ATOM 700 C C . GLN A 1 94 ? 12.460 -4.727 4.814 1.00 88.50 94 GLN A C 1
ATOM 702 O O . GLN A 1 94 ? 12.593 -5.884 5.224 1.00 88.50 94 GLN A O 1
ATOM 707 N N . LEU A 1 95 ? 11.841 -4.420 3.682 1.00 88.62 95 LEU A N 1
ATOM 708 C CA . LEU A 1 95 ? 11.491 -5.420 2.684 1.00 88.62 95 LEU A CA 1
ATOM 709 C C . LEU A 1 95 ? 12.716 -5.781 1.836 1.00 88.62 95 LEU A C 1
ATOM 711 O O . LEU A 1 95 ? 13.687 -5.026 1.759 1.00 88.62 95 LEU A O 1
ATOM 715 N N . SER A 1 96 ? 12.670 -6.946 1.190 1.00 90.25 96 SER A N 1
ATOM 716 C CA . SER A 1 96 ? 13.733 -7.414 0.286 1.00 90.25 96 SER A CA 1
ATOM 717 C C . SER A 1 96 ? 13.649 -6.814 -1.123 1.00 90.25 96 SER A C 1
ATOM 719 O O . SER A 1 96 ? 14.425 -7.196 -1.992 1.00 90.25 96 SER A O 1
ATOM 721 N N . ALA A 1 97 ? 12.689 -5.919 -1.353 1.00 92.56 97 ALA A N 1
ATOM 722 C CA . ALA A 1 97 ? 12.455 -5.216 -2.605 1.00 92.56 97 ALA A CA 1
ATOM 723 C C . ALA A 1 97 ? 12.312 -3.724 -2.304 1.00 92.56 97 ALA A C 1
ATOM 725 O O . ALA A 1 97 ? 11.633 -3.370 -1.333 1.00 92.56 97 ALA A O 1
ATOM 726 N N . ASP A 1 98 ? 12.924 -2.871 -3.119 1.00 95.06 98 ASP A N 1
ATOM 727 C CA . ASP A 1 98 ? 12.888 -1.420 -2.934 1.00 95.06 98 ASP A CA 1
ATOM 728 C C . ASP A 1 98 ? 12.813 -0.686 -4.271 1.00 95.06 98 ASP A C 1
ATOM 730 O O . ASP A 1 98 ? 13.095 -1.240 -5.335 1.00 95.06 98 ASP A O 1
ATOM 734 N N . PHE A 1 99 ? 12.401 0.572 -4.215 1.00 95.94 99 PHE A N 1
ATOM 735 C CA . PHE A 1 99 ? 12.441 1.435 -5.385 1.00 95.94 99 PHE A CA 1
ATOM 736 C C . PHE A 1 99 ? 13.887 1.816 -5.716 1.00 95.94 99 PHE A C 1
ATOM 738 O O . PHE A 1 99 ? 14.693 2.030 -4.816 1.00 95.94 99 PHE A O 1
ATOM 745 N N . VAL A 1 100 ? 14.193 1.973 -7.006 1.00 95.06 100 VAL A N 1
ATOM 746 C CA . VAL A 1 100 ? 15.492 2.490 -7.463 1.00 95.06 100 VAL A CA 1
ATOM 747 C C . VAL A 1 100 ? 15.367 3.976 -7.823 1.00 95.06 100 VAL A C 1
ATOM 749 O O . VAL A 1 100 ? 14.424 4.342 -8.542 1.00 95.06 100 VAL A O 1
ATOM 752 N N . PRO A 1 101 ? 16.270 4.855 -7.343 1.00 92.75 101 PRO A N 1
ATOM 753 C CA . PRO A 1 101 ? 16.243 6.270 -7.689 1.00 92.75 101 PRO A CA 1
ATOM 754 C C . PRO A 1 101 ? 16.462 6.494 -9.182 1.00 92.75 101 PRO A C 1
ATOM 756 O O . PRO A 1 101 ? 17.373 5.921 -9.776 1.00 92.75 101 PRO A O 1
ATOM 759 N N . ALA A 1 102 ? 15.648 7.366 -9.784 1.00 92.19 102 ALA A N 1
ATOM 760 C CA . ALA A 1 102 ? 15.743 7.719 -11.199 1.00 92.19 102 ALA A CA 1
ATOM 761 C C . ALA A 1 102 ? 15.717 6.506 -12.151 1.00 92.19 102 ALA A C 1
ATOM 763 O O . ALA A 1 102 ? 16.285 6.561 -13.246 1.00 92.19 102 ALA A O 1
ATOM 764 N N . ASP A 1 103 ? 15.033 5.422 -11.761 1.00 94.50 103 ASP A N 1
ATOM 765 C CA . ASP A 1 103 ? 14.846 4.256 -12.621 1.00 94.50 103 ASP A CA 1
ATOM 766 C C . ASP A 1 103 ? 14.167 4.689 -13.936 1.00 94.50 103 ASP A C 1
ATOM 768 O O . ASP A 1 103 ? 13.038 5.199 -13.913 1.00 94.50 103 ASP A O 1
ATOM 772 N N . PRO A 1 104 ? 14.806 4.498 -15.107 1.00 93.25 104 PRO A N 1
ATOM 773 C CA . PRO A 1 104 ? 14.230 4.905 -16.385 1.00 93.25 104 PRO A CA 1
ATOM 774 C C . PRO A 1 104 ? 12.900 4.201 -16.687 1.00 93.25 104 PRO A C 1
ATOM 776 O O . PRO A 1 104 ? 12.064 4.761 -17.397 1.00 93.25 104 PRO A O 1
ATOM 779 N N . ARG A 1 105 ? 12.660 3.011 -16.119 1.00 93.81 105 ARG A N 1
ATOM 780 C CA . ARG A 1 105 ? 11.396 2.266 -16.252 1.00 93.81 105 ARG A CA 1
ATOM 781 C C . ARG A 1 105 ? 10.251 2.926 -15.480 1.00 93.81 105 ARG A C 1
ATOM 783 O O . ARG A 1 105 ? 9.095 2.752 -15.847 1.00 93.81 105 ARG A O 1
ATOM 790 N N . ARG A 1 106 ? 10.579 3.735 -14.468 1.00 91.88 106 ARG A N 1
ATOM 791 C CA . ARG A 1 106 ? 9.657 4.588 -13.696 1.00 91.88 106 ARG A CA 1
ATOM 792 C C . ARG A 1 106 ? 9.621 6.035 -14.212 1.00 91.88 106 ARG A C 1
ATOM 794 O O . ARG A 1 106 ? 9.172 6.948 -13.528 1.00 91.88 106 ARG A O 1
ATOM 801 N N . GLY A 1 107 ? 10.115 6.271 -15.429 1.00 88.94 107 GLY A N 1
ATOM 802 C CA . GLY A 1 107 ? 10.170 7.604 -16.033 1.00 88.94 107 GLY A CA 1
ATOM 803 C C . GLY A 1 107 ? 11.370 8.452 -15.600 1.00 88.94 107 GLY A C 1
ATOM 804 O O . GLY A 1 107 ? 11.425 9.627 -15.956 1.00 88.94 107 GLY A O 1
ATOM 805 N N . GLY A 1 108 ? 12.338 7.874 -14.879 1.00 89.94 108 GLY A N 1
ATOM 806 C CA . GLY A 1 108 ? 13.591 8.538 -14.513 1.00 89.94 108 GLY A CA 1
ATOM 807 C C . GLY A 1 108 ? 13.468 9.568 -13.390 1.00 89.94 108 GLY A C 1
ATOM 808 O O . GLY A 1 108 ? 14.364 10.396 -13.234 1.00 89.94 108 GLY A O 1
ATOM 809 N N . ASP A 1 109 ? 12.369 9.542 -12.633 1.00 86.81 109 ASP A N 1
ATOM 810 C CA . ASP A 1 109 ? 12.158 10.422 -11.484 1.00 86.81 109 ASP A CA 1
ATOM 811 C C . ASP A 1 109 ? 12.742 9.810 -10.200 1.00 86.81 109 ASP A C 1
ATOM 813 O O . ASP A 1 109 ? 12.746 8.591 -10.016 1.00 86.81 109 ASP A O 1
ATOM 817 N N . ALA A 1 110 ? 13.257 10.665 -9.321 1.00 90.62 110 ALA A N 1
ATOM 818 C CA . ALA A 1 110 ? 13.663 10.280 -7.975 1.00 90.62 110 ALA A CA 1
ATOM 819 C C . ALA A 1 110 ? 12.509 10.429 -6.973 1.00 90.62 110 ALA A C 1
ATOM 821 O O . ALA A 1 110 ? 12.600 9.900 -5.871 1.00 90.62 110 ALA A O 1
ATOM 822 N N . ASP A 1 111 ? 11.428 11.114 -7.333 1.00 92.69 111 ASP A N 1
ATOM 823 C CA . ASP A 1 111 ? 10.255 11.203 -6.475 1.00 92.69 111 ASP A CA 1
ATOM 824 C C . ASP A 1 111 ? 9.545 9.840 -6.356 1.00 92.69 111 ASP A C 1
ATOM 826 O O . ASP A 1 111 ? 9.573 9.018 -7.280 1.00 92.69 111 ASP A O 1
ATOM 830 N N . ILE A 1 112 ? 8.851 9.615 -5.236 1.00 94.81 112 ILE A N 1
ATOM 831 C CA . ILE A 1 112 ? 7.833 8.556 -5.139 1.00 94.81 112 ILE A CA 1
ATOM 832 C C . ILE A 1 112 ? 6.468 9.178 -5.351 1.00 94.81 112 ILE A C 1
ATOM 834 O O . ILE A 1 112 ? 6.038 10.057 -4.599 1.00 94.81 112 ILE A O 1
ATOM 838 N N . LYS A 1 113 ? 5.751 8.689 -6.356 1.00 95.12 113 LYS A N 1
ATOM 839 C CA . LYS A 1 113 ? 4.434 9.205 -6.695 1.00 95.12 113 LYS A CA 1
ATOM 840 C C . LYS A 1 113 ? 3.335 8.238 -6.321 1.00 95.12 113 LYS A C 1
ATOM 842 O O . LYS A 1 113 ? 3.459 7.023 -6.491 1.00 95.12 113 LYS A O 1
ATOM 847 N N . TYR A 1 114 ? 2.220 8.792 -5.862 1.00 97.19 114 TYR A N 1
ATOM 848 C CA . TYR A 1 114 ? 1.048 8.000 -5.530 1.00 97.19 114 TYR A CA 1
ATOM 849 C C . TYR A 1 114 ? -0.234 8.493 -6.191 1.00 97.19 114 TYR A C 1
ATOM 851 O O . TYR A 1 114 ? -0.404 9.675 -6.511 1.00 97.19 114 TYR A O 1
ATOM 859 N N . LEU A 1 115 ? -1.154 7.551 -6.363 1.00 96.69 115 LEU A N 1
ATOM 860 C CA . LEU A 1 115 ? -2.512 7.759 -6.840 1.00 96.69 115 LEU A CA 1
ATOM 861 C C . LEU A 1 115 ? -3.495 7.154 -5.845 1.00 96.69 115 LEU A C 1
ATOM 863 O O . LEU A 1 115 ? -3.195 6.163 -5.177 1.00 96.69 115 LEU A O 1
ATOM 867 N N . ILE A 1 116 ? -4.671 7.766 -5.769 1.00 97.12 116 ILE A N 1
ATOM 868 C CA . ILE A 1 116 ? -5.816 7.252 -5.023 1.00 97.12 116 ILE A CA 1
ATOM 869 C C . ILE A 1 116 ? -6.928 7.038 -6.031 1.00 97.12 116 ILE A C 1
ATOM 871 O O . ILE A 1 116 ? -7.238 7.958 -6.792 1.00 97.12 116 ILE A O 1
ATOM 875 N N . ASP A 1 117 ? -7.455 5.822 -6.062 1.00 94.19 117 ASP A N 1
ATOM 876 C CA . ASP A 1 117 ? -8.556 5.486 -6.941 1.00 94.19 117 ASP A CA 1
ATOM 877 C C . ASP A 1 117 ? -9.826 6.125 -6.397 1.00 94.19 117 ASP A C 1
ATOM 879 O O . ASP A 1 117 ? -10.138 5.992 -5.212 1.00 94.19 117 ASP A O 1
ATOM 883 N N . ASP A 1 118 ? -10.530 6.853 -7.257 1.00 90.56 118 ASP A N 1
ATOM 884 C CA . ASP A 1 118 ? -11.769 7.525 -6.895 1.00 90.56 118 ASP A CA 1
ATOM 885 C C . ASP A 1 118 ? -13.018 6.728 -7.303 1.00 90.56 118 ASP A C 1
ATOM 887 O O . ASP A 1 118 ? -14.118 7.096 -6.885 1.00 90.56 118 ASP A O 1
ATOM 891 N N . THR A 1 119 ? -12.891 5.643 -8.082 1.00 91.62 119 THR A N 1
ATOM 892 C CA . THR A 1 119 ? -14.041 4.808 -8.477 1.00 91.62 119 THR A CA 1
ATOM 893 C C . THR A 1 119 ? -14.484 3.864 -7.362 1.00 91.62 119 THR A C 1
ATOM 895 O O . THR A 1 119 ? -15.681 3.776 -7.081 1.00 91.62 119 THR A O 1
ATOM 898 N N . GLU A 1 120 ? -13.538 3.275 -6.628 1.00 92.12 120 GLU A N 1
ATOM 899 C CA . GLU A 1 120 ? -13.772 2.385 -5.480 1.00 92.12 120 GLU A CA 1
ATOM 900 C C . GLU A 1 120 ? -13.412 3.073 -4.148 1.00 92.12 120 GLU A C 1
ATOM 902 O O . GLU A 1 120 ? -12.880 2.456 -3.224 1.00 92.12 120 GLU A O 1
ATOM 907 N N . SER A 1 121 ? -13.678 4.378 -4.030 1.00 93.19 121 SER A N 1
ATOM 908 C CA . SER A 1 121 ? -13.292 5.178 -2.857 1.00 93.19 121 SER A CA 1
ATOM 909 C C . SER A 1 121 ? -14.347 5.214 -1.744 1.00 93.19 121 SER A C 1
ATOM 911 O O . SER A 1 121 ? -14.013 5.454 -0.583 1.00 93.19 121 SER A O 1
ATOM 913 N N . SER A 1 122 ? -15.628 4.989 -2.052 1.00 96.19 122 SER A N 1
ATOM 914 C CA . SER A 1 122 ? -16.690 4.910 -1.039 1.00 96.19 122 SER A CA 1
ATOM 915 C C . SER A 1 122 ? -16.758 3.532 -0.387 1.00 96.19 122 SER A C 1
ATOM 917 O O . SER A 1 122 ? -16.512 2.532 -1.048 1.00 96.19 122 SER A O 1
ATOM 919 N N . THR A 1 123 ? -17.185 3.478 0.875 1.00 97.62 123 THR A N 1
ATOM 920 C CA . THR A 1 123 ? -17.251 2.221 1.644 1.00 97.62 123 THR A CA 1
ATOM 921 C C . THR A 1 123 ? -18.682 1.752 1.880 1.00 97.62 123 THR A C 1
ATOM 923 O O . THR A 1 123 ? -19.604 2.569 2.006 1.00 97.62 123 THR A O 1
ATOM 926 N N . SER A 1 124 ? -18.867 0.444 2.054 1.00 95.94 124 SER A N 1
ATOM 927 C CA . SER A 1 124 ? -20.152 -0.161 2.430 1.00 95.94 124 SER A CA 1
ATOM 928 C C . SER A 1 124 ? -20.686 0.341 3.780 1.00 95.94 124 SER A C 1
ATOM 930 O O . SER A 1 124 ? -21.900 0.352 4.004 1.00 95.94 124 SER A O 1
ATOM 932 N N . SER A 1 125 ? -19.802 0.815 4.668 1.00 95.56 125 SER A N 1
ATOM 933 C CA . SER A 1 125 ? -20.162 1.402 5.965 1.00 95.56 125 SER A CA 1
ATOM 934 C C . SER A 1 125 ? -20.693 2.838 5.869 1.00 95.56 125 SER A C 1
ATOM 936 O O . SER A 1 125 ? -21.162 3.385 6.870 1.00 95.56 125 SER A O 1
ATOM 938 N N . GLY A 1 126 ? -20.664 3.443 4.676 1.00 97.25 126 GLY A N 1
ATOM 939 C CA . GLY A 1 126 ? -21.239 4.757 4.394 1.00 97.25 126 GLY A CA 1
ATOM 940 C C . GLY A 1 126 ? -20.246 5.919 4.400 1.00 97.25 126 GLY A C 1
ATOM 941 O O . GLY A 1 126 ? -20.681 7.068 4.295 1.00 97.25 126 GLY A O 1
ATOM 942 N N . LEU A 1 127 ? -18.932 5.670 4.500 1.00 98.19 127 LEU A N 1
ATOM 943 C CA . LEU A 1 127 ? -17.943 6.721 4.234 1.00 98.19 127 LEU A CA 1
ATOM 944 C C . LEU A 1 127 ? -17.918 7.067 2.743 1.00 98.19 127 LEU A C 1
ATOM 946 O O . LEU A 1 127 ? -17.891 6.188 1.882 1.00 98.19 127 LEU A O 1
ATOM 950 N N . THR A 1 128 ? -17.896 8.364 2.457 1.00 98.06 128 THR A N 1
ATOM 951 C CA . THR A 1 128 ? -17.764 8.910 1.101 1.00 98.06 128 THR A CA 1
ATOM 952 C C . THR A 1 128 ? -16.321 8.838 0.601 1.00 98.06 128 THR A C 1
ATOM 954 O O . THR A 1 128 ? -15.390 8.890 1.406 1.00 98.06 128 THR A O 1
ATOM 957 N N . GLY A 1 129 ? -16.137 8.848 -0.724 1.00 96.50 129 GLY A N 1
ATOM 958 C CA . GLY A 1 129 ? -14.813 8.942 -1.350 1.00 96.50 129 GLY A CA 1
ATOM 959 C C . GLY A 1 129 ? -13.990 10.140 -0.875 1.00 96.50 129 GLY A C 1
ATOM 960 O O . GLY A 1 129 ? -12.805 10.033 -0.592 1.00 96.50 129 GLY A O 1
ATOM 961 N N . ALA A 1 130 ? -14.629 11.290 -0.644 1.00 96.69 130 ALA A N 1
ATOM 962 C CA . ALA A 1 130 ? -13.935 12.457 -0.101 1.00 96.69 130 ALA A CA 1
ATOM 963 C C . ALA A 1 130 ? -13.335 12.199 1.298 1.00 96.69 130 ALA A C 1
ATOM 965 O O . ALA A 1 130 ? -12.251 12.695 1.610 1.00 96.69 130 ALA A O 1
ATOM 966 N N . GLN A 1 131 ? -14.024 11.429 2.147 1.00 98.25 131 GLN A N 1
ATOM 967 C CA . GLN A 1 131 ? -13.548 11.110 3.496 1.00 98.25 131 GLN A CA 1
ATOM 968 C C . GLN A 1 131 ? -12.388 10.114 3.464 1.00 98.25 131 GLN A C 1
ATOM 970 O O . GLN A 1 131 ? -11.394 10.320 4.161 1.00 98.25 131 GLN A O 1
ATOM 975 N N . THR A 1 132 ? -12.496 9.062 2.656 1.00 98.38 132 THR A N 1
ATOM 976 C CA . THR A 1 132 ? -11.447 8.045 2.515 1.00 98.38 132 THR A CA 1
ATOM 977 C C . THR A 1 132 ? -10.216 8.612 1.813 1.00 98.38 132 THR A C 1
ATOM 979 O O . THR A 1 132 ? -9.114 8.489 2.345 1.00 98.38 132 THR A O 1
ATOM 982 N N . ASN A 1 133 ? -10.381 9.350 0.712 1.00 97.31 133 ASN A N 1
ATOM 983 C CA . ASN A 1 133 ? -9.274 9.983 -0.013 1.00 97.31 133 ASN A CA 1
ATOM 984 C C . ASN A 1 133 ? -8.536 10.999 0.866 1.00 97.31 133 ASN A C 1
ATOM 986 O O . ASN A 1 133 ? -7.307 11.072 0.832 1.00 97.31 133 ASN A O 1
ATOM 990 N N . SER A 1 134 ? -9.259 11.759 1.699 1.00 97.81 134 SER A N 1
ATOM 991 C CA . SER A 1 134 ? -8.637 12.670 2.667 1.00 97.81 134 SER A CA 1
ATOM 992 C C . SER A 1 134 ? -7.833 11.919 3.730 1.00 97.81 134 SER A C 1
ATOM 994 O O . SER A 1 134 ? -6.760 12.388 4.107 1.00 97.81 134 SER A O 1
ATOM 996 N N . ALA A 1 135 ? -8.327 10.780 4.218 1.00 98.44 135 ALA A N 1
ATOM 997 C CA . ALA A 1 135 ? -7.621 9.952 5.195 1.00 98.44 135 ALA A CA 1
ATOM 998 C C . ALA A 1 135 ? -6.350 9.328 4.593 1.00 98.44 135 ALA A C 1
ATOM 1000 O O . ALA A 1 135 ? -5.276 9.421 5.186 1.00 98.44 135 ALA A O 1
ATOM 1001 N N . ILE A 1 136 ? -6.444 8.789 3.375 1.00 98.62 136 ILE A N 1
ATOM 1002 C CA . ILE A 1 136 ? -5.304 8.233 2.636 1.00 98.62 136 ILE A CA 1
ATOM 1003 C C . ILE A 1 136 ? -4.263 9.326 2.357 1.00 98.62 136 ILE A C 1
ATOM 1005 O O . ILE A 1 136 ? -3.083 9.155 2.663 1.00 98.62 136 ILE A O 1
ATOM 1009 N N . THR A 1 137 ? -4.693 10.497 1.883 1.00 98.19 137 THR A N 1
ATOM 1010 C CA . THR A 1 137 ? -3.803 11.654 1.679 1.00 98.19 137 THR A CA 1
ATOM 1011 C C . THR A 1 137 ? -3.101 12.058 2.978 1.00 98.19 137 THR A C 1
ATOM 1013 O O . THR A 1 137 ? -1.900 12.325 2.969 1.00 98.19 137 THR A O 1
ATOM 1016 N N . SER A 1 138 ? -3.818 12.069 4.110 1.00 98.38 138 SER A N 1
ATOM 1017 C CA . SER A 1 138 ? -3.226 12.348 5.425 1.00 98.38 138 SER A CA 1
ATOM 1018 C C . SER A 1 138 ? -2.131 11.340 5.771 1.00 98.38 138 SER A C 1
ATOM 1020 O O . SER A 1 138 ? -1.030 11.741 6.139 1.00 98.38 138 SER A O 1
ATOM 1022 N N . SER A 1 139 ? -2.370 10.043 5.552 1.00 98.38 139 SER A N 1
ATOM 1023 C CA . SER A 1 139 ? -1.355 9.018 5.812 1.00 98.38 139 SER A CA 1
ATOM 1024 C C . SER A 1 139 ? -0.093 9.161 4.955 1.00 98.38 139 SER A C 1
ATOM 1026 O O . SER A 1 139 ? 1.017 9.064 5.480 1.00 98.38 139 SER A O 1
ATOM 1028 N N . MET A 1 140 ? -0.239 9.481 3.665 1.00 98.25 140 MET A N 1
ATOM 1029 C CA . MET A 1 140 ? 0.904 9.741 2.783 1.00 98.25 140 MET A CA 1
ATOM 1030 C C . MET A 1 140 ? 1.671 10.992 3.216 1.00 98.25 140 MET A C 1
ATOM 1032 O O . MET A 1 140 ? 2.901 10.984 3.260 1.00 98.25 140 MET A O 1
ATOM 1036 N N . ASN A 1 141 ? 0.960 12.048 3.624 1.00 97.56 141 ASN A N 1
ATOM 1037 C CA . ASN A 1 141 ? 1.582 13.252 4.172 1.00 97.56 141 ASN A CA 1
ATOM 1038 C C . ASN A 1 141 ? 2.336 12.969 5.475 1.00 97.56 141 ASN A C 1
ATOM 1040 O O . ASN A 1 141 ? 3.414 13.522 5.682 1.00 97.56 141 ASN A O 1
ATOM 1044 N N . THR A 1 142 ? 1.814 12.102 6.342 1.00 97.94 142 THR A N 1
ATOM 1045 C CA . THR A 1 142 ? 2.494 11.705 7.580 1.00 97.94 142 THR A CA 1
ATOM 1046 C C . THR A 1 142 ? 3.856 11.069 7.290 1.00 97.94 142 THR A C 1
ATOM 1048 O O . THR A 1 142 ? 4.842 11.467 7.909 1.00 97.94 142 THR A O 1
ATOM 1051 N N . TRP A 1 143 ? 3.952 10.163 6.310 1.00 97.56 143 TRP A N 1
ATOM 1052 C CA . TRP A 1 143 ? 5.241 9.613 5.865 1.00 97.56 143 TRP A CA 1
ATOM 1053 C C . TRP A 1 143 ? 6.132 10.664 5.187 1.00 97.56 143 TRP A C 1
ATOM 1055 O O . TRP A 1 143 ? 7.338 10.720 5.444 1.00 97.56 143 TRP A O 1
ATOM 1065 N N . ASN A 1 144 ? 5.555 11.537 4.359 1.00 96.31 144 ASN A N 1
ATOM 1066 C CA . ASN A 1 144 ? 6.297 12.595 3.665 1.00 96.31 144 ASN A CA 1
ATOM 1067 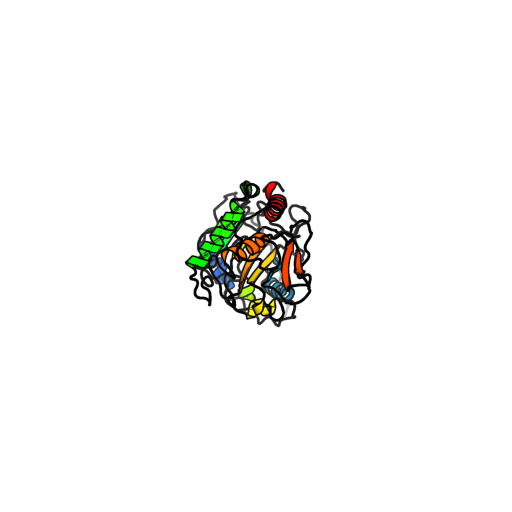C C . ASN A 1 144 ? 6.922 13.616 4.629 1.00 96.31 144 ASN A C 1
ATOM 1069 O O . ASN A 1 144 ? 7.990 14.158 4.366 1.00 96.31 144 ASN A O 1
ATOM 1073 N N . ASN A 1 145 ? 6.278 13.854 5.773 1.00 95.31 145 ASN A N 1
ATOM 1074 C CA . ASN A 1 145 ? 6.726 14.818 6.778 1.00 95.31 145 ASN A CA 1
ATOM 1075 C C . ASN A 1 145 ? 7.854 14.296 7.685 1.00 95.31 145 ASN A C 1
ATOM 1077 O O . ASN A 1 145 ? 8.362 15.044 8.525 1.00 95.31 145 ASN A O 1
ATOM 1081 N N . ILE A 1 146 ? 8.270 13.037 7.537 1.00 94.62 146 ILE A N 1
ATOM 1082 C CA . ILE A 1 146 ? 9.450 12.516 8.231 1.00 94.62 146 ILE A CA 1
ATOM 1083 C C . ILE A 1 146 ? 10.706 13.153 7.632 1.00 94.62 146 ILE A C 1
ATOM 1085 O O . ILE A 1 146 ? 10.856 13.240 6.417 1.00 94.62 146 ILE A O 1
ATOM 1089 N N . SER A 1 147 ? 11.661 13.558 8.472 1.00 91.19 147 SER A N 1
ATOM 1090 C CA . SER A 1 147 ? 12.883 14.250 8.024 1.00 91.19 147 SER A CA 1
ATOM 1091 C C . SER A 1 147 ? 13.689 13.470 6.974 1.00 91.19 147 SER A C 1
ATOM 1093 O O . SER A 1 147 ? 14.254 14.063 6.054 1.00 91.19 147 SER A O 1
ATOM 1095 N N . CYS A 1 148 ? 13.709 12.142 7.083 1.00 91.25 148 CYS A N 1
ATOM 1096 C CA . CYS A 1 148 ? 14.382 11.244 6.146 1.00 91.25 148 CYS A CA 1
ATOM 1097 C C . CYS A 1 148 ? 13.661 11.098 4.793 1.00 91.25 148 CYS A C 1
ATOM 1099 O O . CYS A 1 148 ? 14.234 10.524 3.878 1.00 91.25 148 CYS A O 1
ATOM 1101 N N . SER A 1 149 ? 12.447 11.639 4.640 1.00 92.31 149 SER A N 1
ATOM 1102 C CA . SER A 1 149 ? 11.723 11.720 3.360 1.00 92.31 149 SER A CA 1
ATOM 1103 C C . SER A 1 149 ? 12.080 12.972 2.551 1.00 92.31 149 SER A C 1
ATOM 1105 O O . SER A 1 149 ? 11.587 13.146 1.440 1.00 92.31 149 SER A O 1
ATOM 1107 N N . SER A 1 150 ? 12.932 13.861 3.078 1.00 82.94 150 SER A N 1
ATOM 1108 C CA . SER A 1 150 ? 13.233 15.159 2.451 1.00 82.94 150 SER A CA 1
ATOM 1109 C C . SER A 1 150 ? 13.812 15.065 1.034 1.00 82.94 150 SER A C 1
ATOM 1111 O O . SER A 1 150 ? 13.565 15.962 0.232 1.00 82.94 150 SER A O 1
ATOM 1113 N N . GLY A 1 151 ? 14.543 13.992 0.712 1.00 81.31 151 GLY A N 1
ATOM 1114 C CA . GLY A 1 151 ? 15.024 13.709 -0.646 1.00 81.31 151 GLY A CA 1
ATOM 1115 C C . GLY A 1 151 ? 14.059 12.888 -1.508 1.00 81.31 151 GLY A C 1
ATOM 1116 O O . GLY A 1 151 ? 14.268 12.809 -2.712 1.00 81.31 151 GLY A O 1
ATOM 1117 N N . LEU A 1 152 ? 13.039 12.269 -0.901 1.00 86.81 152 LEU A N 1
ATOM 1118 C CA . LEU A 1 152 ? 12.117 11.323 -1.540 1.00 86.81 152 LEU A CA 1
ATOM 1119 C C . LEU A 1 152 ? 10.931 12.001 -2.226 1.00 86.81 152 LEU A C 1
ATOM 1121 O O . LEU A 1 152 ? 10.424 11.469 -3.202 1.00 86.81 152 LEU A O 1
ATOM 1125 N N . ALA A 1 153 ? 10.465 13.122 -1.663 1.00 87.00 153 ALA A N 1
ATOM 1126 C CA . ALA A 1 153 ? 9.312 13.892 -2.132 1.00 87.00 153 ALA A CA 1
ATOM 1127 C C . ALA A 1 153 ? 8.105 13.006 -2.515 1.00 87.00 153 ALA A C 1
ATOM 1129 O O . ALA A 1 153 ? 7.844 12.727 -3.685 1.00 87.00 153 ALA A O 1
ATOM 1130 N N . ILE A 1 154 ? 7.345 12.564 -1.508 1.00 94.06 154 ILE A N 1
ATOM 1131 C CA . ILE A 1 154 ? 6.171 11.711 -1.724 1.00 94.06 154 ILE A CA 1
ATOM 1132 C C . ILE A 1 154 ? 5.009 12.574 -2.223 1.00 94.06 154 ILE A C 1
ATOM 1134 O O . ILE A 1 154 ? 4.374 13.297 -1.449 1.00 94.06 154 ILE A O 1
ATOM 1138 N N . ASN A 1 155 ? 4.723 12.493 -3.519 1.00 92.12 155 ASN A N 1
ATOM 1139 C CA . ASN A 1 155 ? 3.824 13.416 -4.208 1.00 92.12 155 ASN A CA 1
ATOM 1140 C C . ASN A 1 155 ? 2.629 12.693 -4.832 1.00 92.12 155 ASN A C 1
ATOM 1142 O O . ASN A 1 155 ? 2.758 11.624 -5.419 1.00 92.12 155 ASN A O 1
ATOM 1146 N N . THR A 1 156 ? 1.445 13.297 -4.760 1.00 92.00 156 THR A N 1
ATOM 1147 C CA . THR A 1 156 ? 0.297 12.778 -5.511 1.00 92.00 156 THR A CA 1
ATOM 1148 C C . THR A 1 156 ? 0.403 13.166 -6.987 1.00 92.00 156 THR A C 1
ATOM 1150 O O . THR A 1 156 ? 0.783 14.293 -7.310 1.00 92.00 156 THR A O 1
ATOM 1153 N N . PHE A 1 157 ? 0.008 12.271 -7.894 1.00 86.06 157 PHE A N 1
ATOM 1154 C CA . PHE A 1 157 ? -0.234 12.623 -9.301 1.00 86.06 157 PHE A CA 1
ATOM 1155 C C . PHE A 1 157 ? -1.512 13.457 -9.504 1.00 86.06 157 PHE A C 1
ATOM 1157 O O . PHE A 1 157 ? -1.743 13.976 -10.597 1.00 86.06 157 PHE A O 1
ATOM 1164 N N . GLY A 1 158 ? -2.318 13.628 -8.453 1.00 85.06 158 GLY A N 1
ATOM 1165 C CA . GLY A 1 158 ? -3.641 14.231 -8.530 1.00 85.06 158 GLY A CA 1
ATOM 1166 C C . GLY A 1 158 ? -4.714 13.219 -8.950 1.00 85.06 158 GLY A C 1
ATOM 1167 O O . GLY A 1 158 ? -4.413 12.050 -9.188 1.00 85.06 158 GLY A O 1
ATOM 1168 N N . PRO A 1 159 ? -5.983 13.649 -9.008 1.00 83.50 159 PRO A N 1
ATOM 1169 C CA . PRO A 1 159 ? -7.085 12.762 -9.353 1.00 83.50 159 PRO A CA 1
ATOM 1170 C C . PRO A 1 159 ? -7.013 12.345 -10.826 1.00 83.50 159 PRO A C 1
ATOM 1172 O O . PRO A 1 159 ? -6.795 13.181 -11.708 1.00 83.50 159 PRO A O 1
ATOM 1175 N N . LEU A 1 160 ? -7.270 11.065 -11.092 1.00 83.94 160 LEU A N 1
ATOM 1176 C CA . LEU A 1 160 ? -7.459 10.528 -12.436 1.00 83.94 160 LEU A CA 1
ATOM 1177 C C . LEU A 1 160 ? -8.867 9.927 -12.541 1.00 83.94 160 LEU A C 1
ATOM 1179 O O . LEU A 1 160 ? -9.251 9.157 -11.668 1.00 83.94 160 LEU A O 1
ATOM 1183 N N . PRO A 1 161 ? -9.650 10.240 -13.590 1.00 83.12 161 PRO A N 1
ATOM 1184 C CA . PRO A 1 161 ? -10.993 9.688 -13.777 1.00 83.12 161 PRO A CA 1
ATOM 1185 C C . PRO A 1 161 ? -10.925 8.294 -14.423 1.00 83.12 161 PRO A C 1
ATOM 1187 O O . PRO A 1 161 ? -11.532 8.055 -15.469 1.00 83.12 161 PRO A O 1
ATOM 1190 N N . ILE A 1 162 ? -10.097 7.412 -13.871 1.00 86.75 162 ILE A N 1
ATOM 1191 C CA . ILE A 1 162 ? -9.825 6.081 -14.406 1.00 86.75 162 ILE A CA 1
ATOM 1192 C C . ILE A 1 162 ? -9.758 5.128 -13.219 1.00 86.75 162 ILE A C 1
ATOM 1194 O O . ILE A 1 162 ? -8.980 5.377 -12.307 1.00 86.75 162 ILE A O 1
ATOM 1198 N N . ASP A 1 163 ? -10.538 4.058 -13.289 1.00 92.94 163 ASP A N 1
ATOM 1199 C CA . ASP A 1 163 ? -10.455 2.910 -12.386 1.00 92.94 163 ASP A CA 1
ATOM 1200 C C . ASP A 1 163 ? -9.133 2.169 -12.643 1.00 92.94 163 ASP A C 1
ATOM 1202 O O . ASP A 1 163 ? -8.803 1.858 -13.800 1.00 92.94 163 ASP A O 1
ATOM 1206 N N . PHE A 1 164 ? -8.339 1.936 -11.602 1.00 93.94 164 PHE A N 1
ATOM 1207 C CA . PHE A 1 164 ? -7.035 1.297 -11.697 1.00 93.94 164 PHE A CA 1
ATOM 1208 C C . PHE A 1 164 ? -6.828 0.217 -10.641 1.00 93.94 164 PHE A C 1
ATOM 1210 O O . PHE A 1 164 ? -7.310 0.259 -9.519 1.00 93.94 164 PHE A O 1
ATOM 1217 N N . GLY A 1 165 ? -6.032 -0.785 -10.997 1.00 95.56 165 GLY A N 1
ATOM 1218 C CA . GLY A 1 165 ? -5.702 -1.866 -10.083 1.00 95.56 165 GLY A CA 1
ATOM 1219 C C . GLY A 1 165 ? -5.499 -3.155 -10.851 1.00 95.56 165 GLY A C 1
ATOM 1220 O O . GLY A 1 165 ? -6.429 -3.728 -11.422 1.00 95.56 165 GLY A O 1
ATOM 1221 N N . ILE A 1 166 ? -4.254 -3.600 -10.889 1.00 95.81 166 ILE A N 1
ATOM 1222 C CA . ILE A 1 166 ? -3.810 -4.775 -11.620 1.00 95.81 166 ILE A CA 1
ATOM 1223 C C . ILE A 1 166 ? -4.428 -6.026 -11.005 1.00 95.81 166 ILE A C 1
ATOM 1225 O O . ILE A 1 166 ? -4.987 -6.846 -11.737 1.00 95.81 166 ILE A O 1
ATOM 1229 N N . VAL A 1 167 ? -4.373 -6.172 -9.677 1.00 94.69 167 VAL A N 1
ATOM 1230 C CA . VAL A 1 167 ? -4.950 -7.340 -8.999 1.00 94.69 167 VAL A CA 1
ATOM 1231 C C . VAL A 1 167 ? -6.462 -7.368 -9.188 1.00 94.69 167 VAL A C 1
ATOM 1233 O O . VAL A 1 167 ? -6.986 -8.378 -9.655 1.00 94.69 167 VAL A O 1
ATOM 1236 N N . GLN A 1 168 ? -7.183 -6.275 -8.924 1.00 94.69 168 GLN A N 1
ATOM 1237 C CA . GLN A 1 168 ? -8.639 -6.283 -9.098 1.00 94.69 168 GLN A CA 1
ATOM 1238 C C . GLN A 1 168 ? -9.070 -6.551 -10.546 1.00 94.69 168 GLN A C 1
ATOM 1240 O O . GLN A 1 168 ? -10.020 -7.309 -10.772 1.00 94.69 168 GLN A O 1
ATOM 1245 N N . PHE A 1 169 ? -8.300 -6.064 -11.523 1.00 94.50 169 PHE A N 1
ATOM 1246 C CA . PHE A 1 169 ? -8.501 -6.370 -12.935 1.00 94.50 169 PHE A CA 1
ATOM 1247 C C . PHE A 1 169 ? -8.317 -7.861 -13.239 1.00 94.50 169 PHE A C 1
ATOM 1249 O O . PHE A 1 169 ? -9.162 -8.468 -13.904 1.00 94.50 169 PHE A O 1
ATOM 1256 N N . ILE A 1 170 ? -7.251 -8.482 -12.725 1.00 91.69 170 ILE A N 1
ATOM 1257 C CA . ILE A 1 170 ? -6.978 -9.920 -12.896 1.00 91.69 170 ILE A CA 1
ATOM 1258 C C . ILE A 1 170 ? -8.109 -10.771 -12.305 1.00 91.69 170 ILE A C 1
ATOM 1260 O O . ILE A 1 170 ? -8.539 -11.747 -12.924 1.00 91.69 170 ILE A O 1
ATOM 1264 N N . PHE A 1 171 ? -8.634 -10.373 -11.146 1.00 89.81 171 PHE A N 1
ATOM 1265 C CA . PHE A 1 171 ? -9.744 -11.056 -10.478 1.00 89.81 171 PHE A CA 1
ATOM 1266 C C . PHE A 1 171 ? -11.124 -10.676 -11.038 1.00 89.81 171 PHE A C 1
ATOM 1268 O O . PHE A 1 171 ? -12.137 -11.270 -10.665 1.00 89.81 171 PHE A O 1
ATOM 1275 N N . GLY A 1 172 ? -11.183 -9.740 -11.990 1.00 92.25 172 GLY A N 1
ATOM 1276 C CA . GLY A 1 172 ? -12.411 -9.315 -12.652 1.00 92.25 172 GLY A CA 1
ATOM 1277 C C . GLY A 1 172 ? -13.385 -8.591 -11.725 1.00 92.25 172 GLY A C 1
ATOM 1278 O O . GLY A 1 172 ? -14.595 -8.763 -11.905 1.00 92.25 172 GLY A O 1
ATOM 1279 N N . LEU A 1 173 ? -12.857 -7.835 -10.760 1.00 92.19 173 LEU A N 1
ATOM 1280 C CA . LEU A 1 173 ? -13.593 -7.057 -9.757 1.00 92.19 173 LEU A CA 1
ATOM 1281 C C . LEU A 1 173 ? -13.776 -5.577 -10.134 1.00 92.19 173 LEU A C 1
ATOM 1283 O O . LEU A 1 173 ? -14.492 -4.877 -9.433 1.00 92.19 173 LEU A O 1
ATOM 1287 N N . GLY A 1 174 ? -13.187 -5.139 -11.244 1.00 92.69 174 GLY A N 1
ATOM 1288 C CA . GLY A 1 174 ? -13.019 -3.728 -11.597 1.00 92.69 174 GLY A CA 1
ATOM 1289 C C . GLY A 1 174 ? -11.599 -3.531 -12.114 1.00 92.69 174 GLY A C 1
ATOM 1290 O O . GLY A 1 174 ? -10.942 -4.517 -12.465 1.00 92.69 174 GLY A O 1
ATOM 1291 N N . GLY A 1 175 ? -11.106 -2.307 -12.155 1.00 92.56 175 GLY A N 1
ATOM 1292 C CA . GLY A 1 175 ? -9.702 -2.010 -12.380 1.00 92.56 175 GLY A CA 1
ATOM 1293 C C . GLY A 1 175 ? -9.268 -1.842 -13.821 1.00 92.56 175 GLY A C 1
ATOM 1294 O O . GLY A 1 175 ? -9.950 -2.143 -14.806 1.00 92.56 175 GLY A O 1
ATOM 1295 N N . ASN A 1 176 ? -8.002 -1.456 -13.918 1.00 92.50 176 ASN A N 1
ATOM 1296 C CA . ASN A 1 176 ? -7.221 -1.445 -15.139 1.00 92.50 176 ASN A CA 1
ATOM 1297 C C . ASN A 1 176 ? -5.846 -2.059 -14.862 1.00 92.50 176 ASN A C 1
ATOM 1299 O O . ASN A 1 176 ? -5.167 -1.672 -13.914 1.00 92.50 176 ASN A O 1
ATOM 1303 N N . GLY A 1 177 ? -5.418 -2.986 -15.724 1.00 88.75 177 GLY A N 1
ATOM 1304 C CA . GLY A 1 177 ? -4.122 -3.670 -15.631 1.00 88.75 177 GLY A CA 1
ATOM 1305 C C . GLY A 1 177 ? -2.902 -2.832 -16.040 1.00 88.75 177 GLY A C 1
ATOM 1306 O O . GLY A 1 177 ? -1.899 -3.400 -16.469 1.00 88.75 177 GLY A O 1
ATOM 1307 N N . GLY A 1 178 ? -3.006 -1.504 -16.011 1.00 88.62 178 GLY A N 1
ATOM 1308 C CA . GLY A 1 178 ? -1.930 -0.574 -16.342 1.00 88.62 178 GLY A CA 1
ATOM 1309 C C . GLY A 1 178 ? -1.046 -0.241 -15.139 1.00 88.62 178 GLY A C 1
ATOM 1310 O O . GLY A 1 178 ? -1.497 -0.255 -13.999 1.00 88.62 178 GLY A O 1
ATOM 1311 N N . LEU A 1 179 ? 0.214 0.099 -15.412 1.00 90.31 179 LEU A N 1
ATOM 1312 C CA . LEU A 1 179 ? 1.128 0.682 -14.430 1.00 90.31 179 LEU A CA 1
ATOM 1313 C C . LEU A 1 179 ? 1.008 2.205 -14.531 1.00 90.31 179 LEU A C 1
ATOM 1315 O O . LEU A 1 179 ? 1.436 2.784 -15.530 1.00 90.31 179 LEU A O 1
ATOM 1319 N N . PHE A 1 180 ? 0.403 2.843 -13.530 1.00 90.81 180 PHE A N 1
ATOM 1320 C CA . PHE A 1 180 ? 0.125 4.285 -13.569 1.00 90.81 180 PHE A CA 1
ATOM 1321 C C . PHE A 1 180 ? 1.091 5.118 -12.722 1.00 90.81 180 PHE A C 1
ATOM 1323 O O . PHE A 1 180 ? 1.390 6.255 -13.080 1.00 90.81 180 PHE A O 1
ATOM 1330 N N . THR A 1 181 ? 1.565 4.573 -11.601 1.00 94.31 181 THR A N 1
ATOM 1331 C CA . THR A 1 181 ? 2.425 5.265 -10.632 1.00 94.31 181 THR A CA 1
ATOM 1332 C C . THR A 1 181 ? 3.162 4.256 -9.748 1.00 94.31 181 THR A C 1
ATOM 1334 O O . THR A 1 181 ? 2.897 3.059 -9.825 1.00 94.31 181 THR A O 1
ATOM 1337 N N . ASP A 1 182 ? 4.037 4.749 -8.874 1.00 96.25 182 ASP A N 1
ATOM 1338 C CA . ASP A 1 182 ? 4.807 3.933 -7.933 1.00 96.25 182 ASP A CA 1
ATOM 1339 C C . ASP A 1 182 ? 3.936 3.310 -6.840 1.00 96.25 182 ASP A C 1
ATOM 1341 O O . ASP A 1 182 ? 4.085 2.131 -6.541 1.00 96.25 182 ASP A O 1
ATOM 1345 N N . VAL A 1 183 ? 3.020 4.085 -6.248 1.00 97.94 183 VAL A N 1
ATOM 1346 C CA . VAL A 1 183 ? 2.100 3.618 -5.199 1.00 97.94 183 VAL A CA 1
ATOM 1347 C C . VAL A 1 183 ? 0.646 3.861 -5.604 1.00 97.94 183 VAL A C 1
ATOM 1349 O O . VAL A 1 183 ? 0.210 4.999 -5.766 1.00 97.94 183 VAL A O 1
ATOM 1352 N N . MET A 1 184 ? -0.132 2.797 -5.749 1.00 97.62 184 MET A N 1
ATOM 1353 C CA . MET A 1 184 ? -1.543 2.848 -6.126 1.00 97.62 184 MET A CA 1
ATOM 1354 C C . MET A 1 184 ? -2.414 2.449 -4.939 1.00 97.62 184 MET A C 1
ATOM 1356 O O . MET A 1 184 ? -2.438 1.282 -4.565 1.00 97.62 184 MET A O 1
ATOM 1360 N N . HIS A 1 185 ? -3.170 3.386 -4.369 1.00 98.12 185 HIS A N 1
ATOM 1361 C CA . HIS A 1 185 ? -4.287 3.049 -3.485 1.00 98.12 185 HIS A CA 1
ATOM 1362 C C . HIS A 1 185 ? -5.503 2.724 -4.349 1.00 98.12 185 HIS A C 1
ATOM 1364 O O . HIS A 1 185 ? -6.250 3.621 -4.722 1.00 98.12 185 HIS A O 1
ATOM 1370 N N . ALA A 1 186 ? -5.663 1.448 -4.685 1.00 97.12 186 ALA A N 1
ATOM 1371 C CA . ALA A 1 186 ? -6.593 0.934 -5.690 1.00 97.12 186 ALA A CA 1
ATOM 1372 C C . ALA A 1 186 ? -8.009 0.645 -5.143 1.00 97.12 186 ALA A C 1
ATOM 1374 O O . ALA A 1 186 ? -8.795 -0.052 -5.7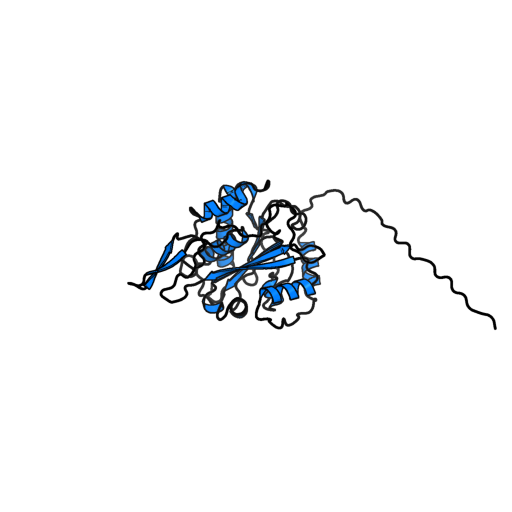72 1.00 97.12 186 ALA A O 1
ATOM 1375 N N . GLY A 1 187 ? -8.336 1.175 -3.959 1.00 96.56 187 GLY A N 1
ATOM 1376 C CA . GLY A 1 187 ? -9.712 1.258 -3.464 1.00 96.56 187 GLY A CA 1
ATOM 1377 C C . GLY A 1 187 ? -10.135 0.216 -2.424 1.00 96.56 187 GLY A C 1
ATOM 1378 O O . GLY A 1 187 ? -9.335 -0.556 -1.882 1.00 96.56 187 GLY A O 1
ATOM 1379 N N . PHE A 1 188 ? -11.427 0.263 -2.099 1.00 98.12 188 PHE A N 1
ATOM 1380 C CA . PHE A 1 188 ? -12.109 -0.593 -1.132 1.00 98.12 188 PHE A CA 1
ATOM 1381 C C . PHE A 1 188 ? -12.828 -1.722 -1.868 1.00 98.12 188 PHE A C 1
ATOM 1383 O O . PHE A 1 188 ? -13.765 -1.484 -2.627 1.00 98.12 188 PHE A O 1
ATOM 1390 N N . LEU A 1 189 ? -12.392 -2.961 -1.646 1.00 97.31 189 LEU A N 1
ATOM 1391 C CA . LEU A 1 189 ? -12.836 -4.112 -2.426 1.00 97.31 189 LEU A CA 1
ATOM 1392 C C . LEU A 1 189 ? -13.632 -5.134 -1.618 1.00 97.31 189 LEU A C 1
ATOM 1394 O O . LEU A 1 189 ? -13.462 -5.251 -0.401 1.00 97.31 189 LEU A O 1
ATOM 1398 N N . PRO A 1 190 ? -14.507 -5.905 -2.291 1.00 96.44 190 PRO A N 1
ATOM 1399 C CA . PRO A 1 190 ? -15.361 -6.869 -1.622 1.00 96.44 190 PRO A CA 1
ATOM 1400 C C . PRO A 1 190 ? -14.583 -8.104 -1.143 1.00 96.44 190 PRO A C 1
ATOM 1402 O O . PRO A 1 190 ? -13.476 -8.403 -1.596 1.00 96.44 190 PRO A O 1
ATOM 1405 N N . ALA A 1 191 ? -15.250 -8.889 -0.292 1.00 94.75 191 ALA A N 1
ATOM 1406 C CA . ALA A 1 191 ? -14.745 -10.127 0.306 1.00 94.75 191 ALA A CA 1
ATOM 1407 C C . ALA A 1 191 ? -13.954 -11.073 -0.626 1.00 94.75 191 ALA A C 1
ATOM 1409 O O . ALA A 1 191 ? -12.926 -11.581 -0.175 1.00 94.75 191 ALA A O 1
ATOM 1410 N N . PRO A 1 192 ? -14.352 -11.309 -1.900 1.00 93.69 192 PRO A N 1
ATOM 1411 C CA . PRO A 1 192 ? -13.687 -12.296 -2.749 1.00 93.69 192 PRO A CA 1
ATOM 1412 C C . PRO A 1 192 ? -12.182 -12.094 -2.928 1.00 93.69 192 PRO A C 1
ATOM 1414 O O . PRO A 1 192 ? -11.464 -13.085 -3.024 1.00 93.69 192 PRO A O 1
ATOM 1417 N N . LEU A 1 193 ? -11.691 -10.848 -2.957 1.00 93.56 193 LEU A N 1
ATOM 1418 C CA . LEU A 1 193 ? -10.248 -10.605 -3.045 1.00 93.56 193 LEU A CA 1
ATOM 1419 C C . LEU A 1 193 ? -9.534 -11.103 -1.782 1.00 93.56 193 LEU A C 1
ATOM 1421 O O . LEU A 1 193 ? -8.544 -11.824 -1.858 1.00 93.56 193 LEU A O 1
ATOM 1425 N N . PHE A 1 194 ? -10.058 -10.746 -0.613 1.00 92.88 194 PHE A N 1
ATOM 1426 C CA . PHE A 1 194 ? -9.440 -11.063 0.672 1.00 92.88 194 PHE A CA 1
ATOM 1427 C C . PHE A 1 194 ? -9.529 -12.552 1.007 1.00 92.88 194 PHE A C 1
ATOM 1429 O O . PHE A 1 194 ? -8.577 -13.120 1.537 1.00 92.88 194 PHE A O 1
ATOM 1436 N N . ASP A 1 195 ? -10.618 -13.213 0.623 1.00 90.56 195 ASP A N 1
ATOM 1437 C CA . ASP A 1 195 ? -10.752 -14.666 0.758 1.00 90.56 195 ASP A CA 1
ATOM 1438 C C . ASP A 1 195 ? -9.848 -15.448 -0.208 1.00 90.56 195 ASP A C 1
ATOM 1440 O O . ASP A 1 195 ? -9.531 -16.610 0.054 1.00 90.56 195 ASP A O 1
ATOM 1444 N N . ALA A 1 196 ? -9.405 -14.826 -1.307 1.00 88.06 196 ALA A N 1
ATOM 1445 C CA . ALA A 1 196 ? -8.384 -15.396 -2.185 1.00 88.06 196 ALA A CA 1
ATOM 1446 C C . ALA A 1 196 ? -6.962 -15.248 -1.610 1.00 88.06 196 ALA A C 1
ATOM 1448 O O . ALA A 1 196 ? -6.098 -16.067 -1.918 1.00 88.06 196 ALA A O 1
ATOM 1449 N N . ILE A 1 197 ? -6.718 -14.240 -0.761 1.00 86.50 197 ILE A N 1
ATOM 1450 C CA . ILE A 1 197 ? -5.432 -14.034 -0.070 1.00 86.50 197 ILE A CA 1
ATOM 1451 C C . ILE A 1 197 ? -5.232 -15.078 1.029 1.00 86.50 197 ILE A C 1
ATOM 1453 O O . ILE A 1 197 ? -4.154 -15.661 1.154 1.00 86.50 197 ILE A O 1
ATOM 1457 N N . ALA A 1 198 ? -6.264 -15.310 1.839 1.00 83.81 198 ALA A N 1
ATOM 1458 C CA . ALA A 1 198 ? -6.226 -16.278 2.924 1.00 83.81 198 ALA A CA 1
ATOM 1459 C C . ALA A 1 198 ? -7.620 -16.871 3.174 1.00 83.81 198 ALA A C 1
ATOM 1461 O O . ALA A 1 198 ? -8.621 -16.184 2.975 1.00 83.81 198 ALA A O 1
ATOM 1462 N N . PRO A 1 199 ? -7.726 -18.116 3.677 1.00 84.19 199 PRO A N 1
ATOM 1463 C CA . PRO A 1 199 ? -9.013 -18.682 4.072 1.00 84.19 199 PRO A CA 1
ATOM 1464 C C . PRO A 1 199 ? -9.742 -17.790 5.090 1.00 84.19 199 PRO A C 1
ATOM 1466 O O . PRO A 1 199 ? -9.239 -17.565 6.189 1.00 84.19 199 PRO A O 1
ATOM 1469 N N . ASN A 1 200 ? -10.948 -17.325 4.744 1.00 87.25 200 ASN A N 1
ATOM 1470 C CA . ASN A 1 200 ? -11.720 -16.328 5.504 1.00 87.25 200 ASN A CA 1
ATOM 1471 C C . ASN A 1 200 ? -11.001 -14.979 5.680 1.00 87.25 200 ASN A C 1
ATOM 1473 O O . ASN A 1 200 ? -11.272 -14.261 6.649 1.00 87.25 200 ASN A O 1
ATOM 1477 N N . GLY A 1 201 ? -10.081 -14.630 4.782 1.00 87.06 201 GLY A N 1
ATOM 1478 C CA . GLY A 1 201 ? -9.337 -13.376 4.818 1.00 87.06 201 GLY A CA 1
ATOM 1479 C C . GLY A 1 201 ? -10.252 -12.163 4.880 1.00 87.06 201 GLY A C 1
ATOM 1480 O O . GLY A 1 201 ? -9.936 -11.201 5.577 1.00 87.06 201 GLY A O 1
ATOM 1481 N N . SER A 1 202 ? -11.452 -12.235 4.297 1.00 93.25 202 SER A N 1
ATOM 1482 C CA . SER A 1 202 ? -12.418 -11.142 4.369 1.00 93.25 202 SER A CA 1
ATOM 1483 C C . SER A 1 202 ? -12.890 -10.813 5.789 1.00 93.25 202 SER A C 1
ATOM 1485 O O . SER A 1 202 ? -13.530 -9.781 5.979 1.00 93.25 202 SER A O 1
ATOM 1487 N N . SER A 1 203 ? -12.642 -11.685 6.771 1.00 91.19 203 SER A N 1
ATOM 1488 C CA . SER A 1 203 ? -13.073 -11.513 8.163 1.00 91.19 203 SER A CA 1
ATOM 1489 C C . SER A 1 203 ? -12.011 -10.906 9.075 1.00 91.19 203 SER A C 1
ATOM 1491 O O . SER A 1 203 ? -12.350 -10.443 10.164 1.00 91.19 203 SER A O 1
ATOM 1493 N N . PHE A 1 204 ? -10.745 -10.902 8.648 1.00 88.25 204 PHE A N 1
ATOM 1494 C CA . PHE A 1 204 ? -9.638 -10.424 9.474 1.00 88.25 204 PHE A CA 1
ATOM 1495 C C . PHE A 1 204 ? -8.658 -9.522 8.725 1.00 88.25 204 PHE A C 1
ATOM 1497 O O . PHE A 1 204 ? -7.974 -8.754 9.378 1.00 88.25 204 PHE A O 1
ATOM 1504 N N . ILE A 1 205 ? -8.567 -9.543 7.398 1.00 92.44 205 ILE A N 1
ATOM 1505 C CA . ILE A 1 205 ? -7.664 -8.649 6.662 1.00 92.44 205 ILE A CA 1
ATOM 1506 C C . ILE A 1 205 ? -8.334 -7.284 6.498 1.00 92.44 205 ILE A C 1
ATOM 1508 O O . ILE A 1 205 ? -9.383 -7.195 5.871 1.00 92.44 205 ILE A O 1
ATOM 1512 N N . LEU A 1 206 ? -7.736 -6.227 7.045 1.00 96.50 206 LEU A N 1
ATOM 1513 C CA . LEU A 1 206 ? -8.204 -4.842 6.910 1.00 96.50 206 LEU A CA 1
ATOM 1514 C C . LEU A 1 206 ? -7.689 -4.186 5.629 1.00 96.50 206 LEU A C 1
ATOM 1516 O O . LEU A 1 206 ? -8.428 -3.469 4.957 1.00 96.50 206 LEU A O 1
ATOM 1520 N N . GLY A 1 207 ? -6.424 -4.432 5.305 1.00 97.06 207 GLY A N 1
ATOM 1521 C CA . GLY A 1 207 ? -5.743 -3.904 4.133 1.00 97.06 207 GLY A CA 1
ATOM 1522 C C . GLY A 1 207 ? -4.661 -4.866 3.661 1.00 97.06 207 GLY A C 1
ATOM 1523 O O . GLY A 1 207 ? -4.266 -5.777 4.393 1.00 97.06 207 GLY A O 1
ATOM 1524 N N . VAL A 1 208 ? -4.247 -4.699 2.411 1.00 96.62 208 VAL A N 1
ATOM 1525 C CA . VAL A 1 208 ? -3.153 -5.457 1.804 1.00 96.62 208 VAL A CA 1
ATOM 1526 C C . VAL A 1 208 ? -2.369 -4.565 0.856 1.00 96.62 208 VAL A C 1
ATOM 1528 O O . VAL A 1 208 ? -2.961 -3.808 0.086 1.00 96.62 208 VAL A O 1
ATOM 1531 N N . THR A 1 209 ? -1.051 -4.718 0.867 1.00 98.25 209 THR A N 1
ATOM 1532 C CA . THR A 1 209 ? -0.125 -4.122 -0.091 1.00 98.25 209 THR A CA 1
ATOM 1533 C C . THR A 1 209 ? 0.536 -5.226 -0.905 1.00 98.25 209 THR A C 1
ATOM 1535 O O . THR A 1 209 ? 1.229 -6.080 -0.363 1.00 98.25 209 THR A O 1
ATOM 1538 N N . PHE A 1 210 ? 0.355 -5.206 -2.221 1.00 97.06 210 PHE A N 1
ATOM 1539 C CA . PHE A 1 210 ? 1.071 -6.053 -3.168 1.00 97.06 210 PHE A CA 1
ATOM 1540 C C . PHE A 1 210 ? 2.318 -5.340 -3.669 1.00 97.06 210 PHE A C 1
ATOM 1542 O O . PHE A 1 210 ? 2.292 -4.137 -3.942 1.00 97.06 210 PHE A O 1
ATOM 1549 N N . THR A 1 211 ? 3.403 -6.087 -3.856 1.00 97.31 211 THR A N 1
ATOM 1550 C CA . THR A 1 211 ?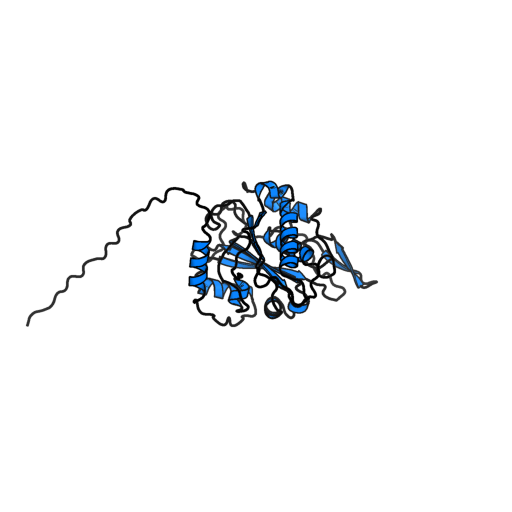 4.602 -5.570 -4.523 1.00 97.31 211 THR A CA 1
ATOM 1551 C C . THR A 1 211 ? 4.889 -6.264 -5.822 1.00 97.31 211 THR A C 1
ATOM 1553 O O . THR A 1 211 ? 5.048 -7.484 -5.879 1.00 97.31 211 THR A O 1
ATOM 1556 N N . PHE A 1 212 ? 4.999 -5.432 -6.851 1.00 97.62 212 PHE A N 1
ATOM 1557 C CA . PHE A 1 212 ? 5.382 -5.828 -8.183 1.00 97.62 212 PHE A CA 1
ATOM 1558 C C . PHE A 1 212 ? 6.817 -5.399 -8.423 1.00 97.62 212 PHE A C 1
ATOM 1560 O O . PHE A 1 212 ? 7.141 -4.221 -8.276 1.00 97.62 212 PHE A O 1
ATOM 1567 N N . ASN A 1 213 ? 7.653 -6.340 -8.833 1.00 97.06 213 ASN A N 1
ATOM 1568 C CA . ASN A 1 213 ? 9.041 -6.090 -9.188 1.00 97.06 213 ASN A CA 1
ATOM 1569 C C . ASN A 1 213 ? 9.210 -6.152 -10.693 1.00 97.06 213 ASN A C 1
ATOM 1571 O O . ASN A 1 213 ? 8.522 -6.923 -11.371 1.00 97.06 213 ASN A O 1
ATOM 1575 N N . TRP A 1 214 ? 10.169 -5.391 -11.199 1.00 97.50 214 TRP A N 1
ATOM 1576 C CA . TRP A 1 214 ? 10.638 -5.555 -12.563 1.00 97.50 214 TRP A CA 1
ATOM 1577 C C . TRP A 1 214 ? 11.286 -6.926 -12.753 1.00 97.50 214 TRP A C 1
ATOM 1579 O O . TRP A 1 214 ? 11.932 -7.461 -11.847 1.00 97.50 214 TRP A O 1
ATOM 1589 N N . VAL A 1 215 ? 11.125 -7.477 -13.954 1.00 96.25 215 VAL A N 1
ATOM 1590 C CA . VAL A 1 215 ? 11.847 -8.674 -14.392 1.00 96.25 215 VAL A CA 1
ATOM 1591 C C . VAL A 1 215 ? 12.618 -8.416 -15.681 1.00 96.25 215 VAL A C 1
ATOM 1593 O O . VAL A 1 215 ? 12.254 -7.542 -16.469 1.00 96.25 215 VAL A O 1
ATOM 1596 N N . ASP A 1 216 ? 13.697 -9.165 -15.883 1.00 94.12 216 ASP A N 1
ATOM 1597 C CA . ASP A 1 216 ? 14.462 -9.171 -17.125 1.00 94.12 216 ASP A CA 1
ATOM 1598 C C . ASP A 1 216 ? 13.752 -9.968 -18.239 1.00 94.12 216 ASP A C 1
ATOM 1600 O O . ASP A 1 216 ? 12.648 -10.494 -18.073 1.00 94.12 216 ASP A O 1
ATOM 1604 N N . GLY A 1 217 ? 14.394 -10.056 -19.409 1.00 90.25 217 GLY A N 1
ATOM 1605 C CA . GLY A 1 217 ? 13.857 -10.787 -20.561 1.00 90.25 217 GLY A CA 1
ATOM 1606 C C . GLY A 1 217 ? 13.707 -12.299 -20.351 1.00 90.25 217 GLY A C 1
ATOM 1607 O O . GLY A 1 217 ? 12.964 -12.931 -21.102 1.00 90.25 217 GLY A O 1
ATOM 1608 N N . ASP A 1 218 ? 14.366 -12.861 -19.336 1.00 91.56 218 ASP A N 1
ATOM 1609 C CA . ASP A 1 218 ? 14.282 -14.271 -18.950 1.00 91.56 218 ASP A CA 1
ATOM 1610 C C . ASP A 1 218 ? 13.283 -14.494 -17.793 1.00 91.56 218 ASP A C 1
ATOM 1612 O O . ASP A 1 218 ? 13.042 -15.633 -17.387 1.00 91.56 218 ASP A O 1
ATOM 1616 N N . GLY A 1 219 ? 12.662 -13.423 -17.284 1.00 90.06 219 GLY A N 1
ATOM 1617 C CA . GLY A 1 219 ? 11.688 -13.456 -16.194 1.00 90.06 219 GLY A CA 1
ATOM 1618 C C . GLY A 1 219 ? 12.300 -13.426 -14.790 1.00 90.06 219 GLY A C 1
ATOM 1619 O O . GLY A 1 219 ? 11.581 -13.661 -13.817 1.00 90.06 219 GLY A O 1
ATOM 1620 N N . ASN A 1 220 ? 13.596 -13.138 -14.647 1.00 93.88 220 ASN A N 1
ATOM 1621 C CA . ASN A 1 220 ? 14.236 -13.023 -13.333 1.00 93.88 220 ASN A CA 1
ATOM 1622 C C . ASN A 1 220 ? 14.039 -11.613 -12.755 1.00 93.88 220 ASN A C 1
ATOM 1624 O O . ASN A 1 220 ? 14.113 -10.648 -13.515 1.00 93.88 220 ASN A O 1
ATOM 1628 N N . PRO A 1 221 ? 13.835 -11.453 -11.431 1.00 94.88 221 PRO A N 1
ATOM 1629 C CA . PRO A 1 221 ? 13.828 -10.132 -10.810 1.00 94.88 221 PRO A CA 1
ATOM 1630 C C . PRO A 1 221 ? 15.123 -9.366 -11.100 1.00 94.88 221 PRO A C 1
ATOM 1632 O O . PRO A 1 221 ? 16.210 -9.943 -11.031 1.00 94.88 221 PRO A O 1
ATOM 1635 N N . THR A 1 222 ? 15.012 -8.071 -11.383 1.00 97.31 222 THR A N 1
ATOM 1636 C CA . THR A 1 222 ? 16.180 -7.208 -11.599 1.00 97.31 222 THR A CA 1
ATOM 1637 C C . THR A 1 222 ? 16.679 -6.579 -10.293 1.00 97.31 222 THR A C 1
ATOM 1639 O O . THR A 1 222 ? 15.915 -6.455 -9.337 1.00 97.31 222 THR A O 1
ATOM 1642 N N . ASP A 1 223 ? 17.955 -6.192 -10.277 1.00 96.50 223 ASP A N 1
ATOM 1643 C CA . ASP A 1 223 ? 18.637 -5.393 -9.243 1.00 96.50 223 ASP A CA 1
ATOM 1644 C C . ASP A 1 223 ? 19.627 -4.471 -9.981 1.00 96.50 223 ASP A C 1
ATOM 1646 O O . ASP A 1 223 ? 20.785 -4.830 -10.213 1.00 96.50 223 ASP A O 1
ATOM 1650 N N . ILE A 1 224 ? 19.132 -3.357 -10.532 1.00 95.44 224 ILE A N 1
ATOM 1651 C CA . ILE A 1 224 ? 19.922 -2.537 -11.474 1.00 95.44 224 ILE A CA 1
ATOM 1652 C C . ILE A 1 224 ? 20.986 -1.681 -10.782 1.00 95.44 224 ILE A C 1
ATOM 1654 O O . ILE A 1 224 ? 21.992 -1.337 -11.411 1.00 95.44 224 ILE A O 1
ATOM 1658 N N . ASP A 1 225 ? 20.779 -1.331 -9.514 1.00 93.31 225 ASP A N 1
ATOM 1659 C CA . ASP A 1 225 ? 21.724 -0.557 -8.708 1.00 93.31 225 ASP A CA 1
ATOM 1660 C C . ASP A 1 225 ? 22.675 -1.455 -7.890 1.00 93.31 225 ASP A C 1
ATOM 1662 O O . ASP A 1 225 ? 23.675 -0.966 -7.363 1.00 93.31 225 ASP A O 1
ATOM 1666 N N . ASN A 1 226 ? 22.475 -2.779 -7.919 1.00 93.62 226 ASN A N 1
ATOM 1667 C CA . ASN A 1 226 ? 23.273 -3.803 -7.233 1.00 93.62 226 ASN A CA 1
ATOM 1668 C C . ASN A 1 226 ? 23.263 -3.641 -5.707 1.00 93.62 226 ASN A C 1
ATOM 1670 O O . ASN A 1 226 ? 24.273 -3.903 -5.039 1.00 93.62 226 ASN A O 1
ATOM 1674 N N . ASN A 1 227 ? 22.137 -3.198 -5.146 1.00 90.75 227 ASN A N 1
ATOM 1675 C CA . ASN A 1 227 ? 21.979 -3.005 -3.705 1.00 90.75 227 ASN A CA 1
ATOM 1676 C C . ASN A 1 227 ? 21.555 -4.299 -2.970 1.00 90.75 227 ASN A C 1
ATOM 1678 O O . ASN A 1 227 ? 21.465 -4.319 -1.737 1.00 90.75 227 ASN A O 1
ATOM 1682 N N . GLY A 1 228 ? 21.337 -5.398 -3.706 1.00 92.44 228 GLY A N 1
ATOM 1683 C CA . GLY A 1 228 ? 20.933 -6.699 -3.173 1.00 92.44 228 GLY A CA 1
ATOM 1684 C C . GLY A 1 228 ? 19.437 -6.815 -2.873 1.00 92.44 228 GLY A C 1
ATOM 1685 O O . GLY A 1 228 ? 19.019 -7.807 -2.266 1.00 92.44 228 GLY A O 1
ATOM 1686 N N . LYS A 1 229 ? 18.636 -5.822 -3.268 1.00 93.75 229 LYS A N 1
ATOM 1687 C CA . LYS A 1 229 ? 17.173 -5.833 -3.236 1.00 93.75 229 LYS A CA 1
ATOM 1688 C C . LYS A 1 229 ? 16.645 -5.873 -4.664 1.00 93.75 229 LYS A C 1
ATOM 1690 O O . LYS A 1 229 ? 17.249 -5.354 -5.589 1.00 93.75 229 LYS A O 1
ATOM 1695 N N . THR A 1 230 ? 15.489 -6.494 -4.846 1.00 96.12 230 THR A N 1
ATOM 1696 C CA . THR A 1 230 ? 14.847 -6.523 -6.163 1.00 96.12 230 THR A CA 1
ATOM 1697 C C . THR A 1 230 ? 14.191 -5.183 -6.484 1.00 96.12 230 THR A C 1
ATOM 1699 O O . THR A 1 230 ? 13.539 -4.602 -5.611 1.00 96.12 230 THR A O 1
ATOM 1702 N N . ASP A 1 231 ? 14.277 -4.747 -7.738 1.00 97.06 231 ASP A N 1
ATOM 1703 C CA . ASP A 1 231 ? 13.747 -3.454 -8.173 1.00 97.06 231 ASP A CA 1
ATOM 1704 C C . ASP A 1 231 ? 12.214 -3.449 -8.206 1.00 97.06 231 ASP A C 1
ATOM 1706 O O . ASP A 1 231 ? 11.586 -4.184 -8.978 1.00 97.06 231 ASP A O 1
ATOM 1710 N N . VAL A 1 232 ? 11.597 -2.568 -7.422 1.00 97.19 232 VAL A N 1
ATOM 1711 C CA . VAL A 1 232 ? 10.140 -2.394 -7.401 1.00 97.19 232 VAL A CA 1
ATOM 1712 C C . VAL A 1 232 ? 9.673 -1.620 -8.637 1.00 97.19 232 VAL A C 1
ATOM 1714 O O . VAL A 1 232 ? 10.168 -0.536 -8.952 1.00 97.19 232 VAL A O 1
ATOM 1717 N N . ALA A 1 233 ? 8.665 -2.170 -9.310 1.00 96.94 233 ALA A N 1
ATOM 1718 C CA . ALA A 1 233 ? 7.919 -1.520 -10.379 1.00 96.94 233 ALA A CA 1
ATOM 1719 C C . ALA A 1 233 ? 6.765 -0.677 -9.833 1.00 96.94 233 ALA A C 1
ATOM 1721 O O . ALA A 1 233 ? 6.629 0.485 -10.209 1.00 96.94 233 ALA A O 1
ATOM 1722 N N . LEU A 1 234 ? 5.955 -1.257 -8.942 1.00 97.31 234 LEU A N 1
ATOM 1723 C CA . LEU A 1 234 ? 4.919 -0.542 -8.198 1.00 97.31 234 LEU A CA 1
ATOM 1724 C C . LEU A 1 234 ? 4.509 -1.282 -6.918 1.00 97.31 234 LEU A C 1
ATOM 1726 O O . LEU A 1 234 ? 4.780 -2.474 -6.726 1.00 97.31 234 LEU A O 1
ATOM 1730 N N . ARG A 1 235 ? 3.776 -0.564 -6.074 1.00 97.94 235 ARG A N 1
ATOM 1731 C CA . ARG A 1 235 ? 3.091 -1.045 -4.880 1.00 97.94 235 ARG A CA 1
ATOM 1732 C C . ARG A 1 235 ? 1.606 -0.757 -5.028 1.00 97.94 235 ARG A C 1
ATOM 1734 O O . ARG A 1 235 ? 1.223 0.372 -5.317 1.00 97.94 235 ARG A O 1
ATOM 1741 N N . GLU A 1 236 ? 0.773 -1.766 -4.835 1.00 98.00 236 GLU A N 1
ATOM 1742 C CA . GLU A 1 236 ? -0.675 -1.659 -5.015 1.00 98.00 236 GLU A CA 1
ATOM 1743 C C . GLU A 1 236 ? -1.394 -2.019 -3.720 1.00 98.00 236 GLU A C 1
ATOM 1745 O O . GLU A 1 236 ? -1.139 -3.075 -3.150 1.00 98.00 236 GLU A O 1
ATOM 1750 N N . ILE A 1 237 ? -2.275 -1.141 -3.253 1.00 98.62 237 ILE A N 1
ATOM 1751 C CA . ILE A 1 237 ? -2.905 -1.210 -1.936 1.00 98.62 237 ILE A CA 1
ATOM 1752 C C . ILE A 1 237 ? -4.415 -1.350 -2.093 1.00 98.62 237 ILE A C 1
ATOM 1754 O O . ILE A 1 237 ? -5.030 -0.553 -2.802 1.00 98.62 237 ILE A O 1
ATOM 1758 N N . TYR A 1 238 ? -5.008 -2.285 -1.353 1.00 98.50 238 TYR A N 1
ATOM 1759 C CA . TYR A 1 238 ? -6.458 -2.446 -1.244 1.00 98.50 238 TYR A CA 1
ATOM 1760 C C . TYR A 1 238 ? -6.919 -2.466 0.206 1.00 98.50 238 TYR A C 1
ATOM 1762 O O . TYR A 1 238 ? -6.206 -2.931 1.096 1.00 98.50 238 TYR A O 1
ATOM 1770 N N . TYR A 1 239 ? -8.157 -2.030 0.418 1.00 98.62 239 TYR A N 1
ATOM 1771 C CA . TYR A 1 239 ? -8.833 -2.036 1.713 1.00 98.62 239 TYR A CA 1
ATOM 1772 C C . TYR A 1 239 ? -10.056 -2.946 1.669 1.00 98.62 239 TYR A C 1
ATOM 1774 O O . TYR A 1 239 ? -10.747 -3.025 0.656 1.00 98.62 239 TYR A O 1
ATOM 1782 N N . ASN A 1 240 ? -10.335 -3.655 2.757 1.00 98.06 240 ASN A N 1
ATOM 1783 C CA . ASN A 1 240 ? -11.421 -4.626 2.787 1.00 98.06 240 ASN A CA 1
ATOM 1784 C C . ASN A 1 240 ? -12.767 -3.986 3.124 1.00 98.06 240 ASN A C 1
ATOM 1786 O O . ASN A 1 240 ? -13.014 -3.582 4.261 1.00 98.06 240 ASN A O 1
ATOM 1790 N N . ASP A 1 241 ? -13.667 -3.937 2.146 1.00 97.88 241 ASP A N 1
ATOM 1791 C CA . ASP A 1 241 ? -14.964 -3.273 2.271 1.00 97.88 241 ASP A CA 1
ATOM 1792 C C . ASP A 1 241 ? -16.011 -4.078 3.064 1.00 97.88 241 ASP A C 1
ATOM 1794 O O . ASP A 1 241 ? -17.155 -3.653 3.209 1.00 97.88 241 ASP A O 1
ATOM 1798 N N . THR A 1 242 ? -15.655 -5.242 3.621 1.00 97.12 242 THR A N 1
ATOM 1799 C CA . THR A 1 242 ? -16.524 -5.962 4.572 1.00 97.12 242 THR A CA 1
ATOM 1800 C C . THR A 1 242 ? -16.524 -5.340 5.970 1.00 97.12 242 THR A C 1
ATOM 1802 O O . THR A 1 242 ? -17.418 -5.627 6.773 1.00 97.12 242 THR A O 1
ATOM 1805 N N . PHE A 1 243 ? -15.523 -4.514 6.285 1.00 96.69 243 PHE A N 1
ATOM 1806 C CA . PHE A 1 243 ? -15.370 -3.900 7.596 1.00 96.69 243 PHE A CA 1
ATOM 1807 C C . PHE A 1 243 ? -16.183 -2.611 7.735 1.00 96.69 243 PHE A C 1
ATOM 1809 O O . PHE A 1 243 ? -16.349 -1.823 6.808 1.00 96.69 243 PHE A O 1
ATOM 1816 N N . GLY A 1 244 ? -16.656 -2.361 8.958 1.00 97.25 244 GLY A N 1
ATOM 1817 C CA . GLY A 1 244 ? -17.263 -1.087 9.328 1.00 97.25 244 GLY A CA 1
ATOM 1818 C C . GLY A 1 244 ? -16.206 0.010 9.446 1.00 97.25 244 GLY A C 1
ATOM 1819 O O . GLY A 1 244 ? -15.741 0.266 10.555 1.00 97.25 244 GLY A O 1
ATOM 1820 N N . TRP A 1 245 ? -15.829 0.635 8.328 1.00 98.25 245 TRP A N 1
ATOM 1821 C CA . TRP A 1 245 ? -14.831 1.707 8.285 1.00 98.25 245 TRP A CA 1
ATOM 1822 C C . TRP A 1 245 ? -15.292 2.970 9.002 1.00 98.25 245 TRP A C 1
ATOM 1824 O O . TRP A 1 245 ? -16.458 3.363 8.905 1.00 98.25 245 TRP A O 1
ATOM 1834 N N . ASN A 1 246 ? -14.356 3.628 9.688 1.00 98.31 246 ASN A N 1
ATOM 1835 C CA . ASN A 1 246 ? -14.586 4.879 10.405 1.00 98.31 246 ASN A CA 1
ATOM 1836 C C . ASN A 1 246 ? -13.471 5.903 10.148 1.00 98.31 246 ASN A C 1
ATOM 1838 O O . ASN A 1 246 ? -12.392 5.571 9.663 1.00 98.31 246 ASN A O 1
ATOM 1842 N N . ILE A 1 247 ? -13.722 7.152 10.553 1.00 97.75 247 ILE A N 1
ATOM 1843 C CA . ILE A 1 247 ? -12.702 8.197 10.685 1.00 97.75 247 ILE A CA 1
ATOM 1844 C C . ILE A 1 247 ? -12.507 8.485 12.176 1.00 97.75 247 ILE A C 1
ATOM 1846 O O . ILE A 1 247 ? -13.404 8.995 12.844 1.00 97.75 247 ILE A O 1
ATOM 1850 N N . GLY A 1 248 ? -11.334 8.151 12.704 1.00 95.62 248 GLY A N 1
ATOM 1851 C CA . GLY A 1 248 ? -10.920 8.432 14.082 1.00 95.62 248 GLY A CA 1
ATOM 1852 C C . GLY A 1 248 ? -11.500 7.473 15.124 1.00 95.62 248 GLY A C 1
ATOM 1853 O O . GLY A 1 248 ? -11.538 7.813 16.304 1.00 95.62 248 GLY A O 1
ATOM 1854 N N . SER A 1 249 ? -11.965 6.290 14.707 1.00 95.88 249 SER A N 1
ATOM 1855 C CA . SER A 1 249 ? -12.568 5.272 15.583 1.00 95.88 249 SER A CA 1
ATOM 1856 C C . SER A 1 249 ? -12.118 3.853 15.195 1.00 95.88 249 SER A C 1
ATOM 1858 O O . SER A 1 249 ? -11.113 3.679 14.517 1.00 95.88 249 SER A O 1
ATOM 1860 N N . THR A 1 250 ? -12.800 2.811 15.668 1.00 92.38 250 THR A N 1
ATOM 1861 C CA . THR A 1 250 ? -12.487 1.411 15.336 1.00 92.38 250 THR A CA 1
ATOM 1862 C C . THR A 1 250 ? -12.441 1.199 13.821 1.00 92.38 250 THR A C 1
ATOM 1864 O O . THR A 1 250 ? -13.343 1.648 13.122 1.00 92.38 250 THR A O 1
ATOM 1867 N N . TYR A 1 251 ? -11.400 0.518 13.331 1.00 95.50 251 TYR A N 1
ATOM 1868 C CA . TYR A 1 251 ? -11.090 0.394 11.898 1.00 95.50 251 TYR A CA 1
ATOM 1869 C C . TYR A 1 251 ? -11.054 1.759 11.208 1.00 95.50 251 TYR A C 1
ATOM 1871 O O . TYR A 1 251 ? -11.857 2.095 10.337 1.00 95.50 251 TYR A O 1
ATOM 1879 N N . ASP A 1 252 ? -10.130 2.583 11.691 1.00 98.38 252 ASP A N 1
ATOM 1880 C CA . ASP A 1 252 ? -9.875 3.904 11.151 1.00 98.38 252 ASP A CA 1
ATOM 1881 C C . ASP A 1 252 ? -9.145 3.818 9.808 1.00 98.38 252 ASP A C 1
ATOM 1883 O O . ASP A 1 252 ? -8.060 3.237 9.739 1.00 98.38 252 ASP A O 1
ATOM 1887 N N . VAL A 1 253 ? -9.707 4.447 8.771 1.00 98.62 253 VAL A N 1
ATOM 1888 C CA . VAL A 1 253 ? -9.130 4.440 7.415 1.00 98.62 253 VAL A CA 1
ATOM 1889 C C . VAL A 1 253 ? -7.699 4.967 7.422 1.00 98.62 253 VAL A C 1
ATOM 1891 O O . VAL A 1 253 ? -6.826 4.323 6.860 1.00 98.62 253 VAL A O 1
ATOM 1894 N N . GLU A 1 254 ? -7.440 6.088 8.102 1.00 98.69 254 GLU A N 1
ATOM 1895 C CA . GLU A 1 254 ? -6.101 6.696 8.129 1.00 98.69 254 GLU A CA 1
ATOM 1896 C C . GLU A 1 254 ? -5.078 5.803 8.841 1.00 98.69 254 GLU A C 1
ATOM 1898 O O . GLU A 1 254 ? -3.928 5.727 8.427 1.00 98.69 254 GLU A O 1
ATOM 1903 N N . THR A 1 255 ? -5.488 5.099 9.898 1.00 98.50 255 THR A N 1
ATOM 1904 C CA . THR A 1 255 ? -4.610 4.164 10.616 1.00 98.50 255 THR A CA 1
ATOM 1905 C C . THR A 1 255 ? -4.204 2.992 9.724 1.00 98.50 255 THR A C 1
ATOM 1907 O O . THR A 1 255 ? -3.028 2.633 9.680 1.00 98.50 255 THR A O 1
ATOM 1910 N N . VAL A 1 256 ? -5.159 2.396 9.003 1.00 98.50 256 VAL A N 1
ATOM 1911 C CA . VAL A 1 256 ? -4.868 1.276 8.094 1.00 98.50 256 VAL A CA 1
ATOM 1912 C C . VAL A 1 256 ? -4.092 1.762 6.872 1.00 98.50 256 VAL A C 1
ATOM 1914 O O . VAL A 1 256 ? -3.089 1.155 6.515 1.00 98.50 256 VAL A O 1
ATOM 1917 N N . SER A 1 257 ? -4.472 2.891 6.273 1.00 98.62 257 SER A N 1
ATOM 1918 C CA . SER A 1 257 ? -3.744 3.448 5.131 1.00 98.62 257 SER A CA 1
ATOM 1919 C C . SER A 1 257 ? -2.320 3.860 5.498 1.00 98.62 257 SER A C 1
ATOM 1921 O O . SER A 1 257 ? -1.421 3.666 4.690 1.00 98.62 257 SER A O 1
ATOM 1923 N N . LEU A 1 258 ? -2.076 4.357 6.717 1.00 98.69 258 LEU A N 1
ATOM 1924 C CA . LEU A 1 258 ? -0.728 4.652 7.211 1.00 98.69 258 LEU A CA 1
ATOM 1925 C C . LEU A 1 258 ? 0.136 3.396 7.322 1.00 98.69 258 LEU A C 1
ATOM 1927 O O . LEU A 1 258 ? 1.317 3.450 6.978 1.00 98.69 258 LEU A O 1
ATOM 1931 N N . HIS A 1 259 ? -0.448 2.281 7.759 1.00 98.38 259 HIS A N 1
ATOM 1932 C CA . HIS A 1 259 ? 0.223 0.986 7.795 1.00 98.38 259 HIS A CA 1
ATOM 1933 C C . HIS A 1 259 ? 0.572 0.486 6.386 1.00 98.38 259 HIS A C 1
ATOM 1935 O O . HIS A 1 259 ? 1.740 0.231 6.099 1.00 98.38 259 HIS A O 1
ATOM 1941 N N . GLU A 1 260 ? -0.412 0.414 5.487 1.00 98.50 260 GLU A N 1
ATOM 1942 C CA . GLU A 1 260 ? -0.202 -0.075 4.117 1.00 98.50 260 GLU A CA 1
ATOM 1943 C C . GLU A 1 260 ? 0.745 0.835 3.316 1.00 98.50 260 GLU A C 1
ATOM 1945 O O . GLU A 1 260 ? 1.640 0.365 2.614 1.00 98.50 260 GLU A O 1
ATOM 1950 N N . ALA A 1 261 ? 0.648 2.155 3.497 1.00 98.38 261 ALA A N 1
ATOM 1951 C CA . ALA A 1 261 ? 1.613 3.101 2.941 1.00 98.38 261 ALA A CA 1
ATOM 1952 C C . ALA A 1 261 ? 3.039 2.841 3.451 1.00 98.38 261 ALA A C 1
ATOM 1954 O O . ALA A 1 261 ? 3.999 3.026 2.709 1.00 98.38 261 ALA A O 1
ATOM 1955 N N . GLY A 1 262 ? 3.198 2.363 4.689 1.00 97.81 262 GLY A N 1
ATOM 1956 C CA . GLY A 1 262 ? 4.491 1.926 5.204 1.00 97.81 262 GLY A CA 1
ATOM 1957 C C . GLY A 1 262 ? 5.066 0.768 4.389 1.00 97.81 262 GLY A C 1
ATOM 1958 O O . GLY A 1 262 ? 6.228 0.834 3.986 1.00 97.81 262 GLY A O 1
ATOM 1959 N N . HIS A 1 263 ? 4.262 -0.255 4.080 1.00 97.25 263 HIS A N 1
ATOM 1960 C CA . HIS A 1 263 ? 4.670 -1.347 3.185 1.00 97.25 263 HIS A CA 1
ATOM 1961 C C . HIS A 1 263 ? 5.013 -0.853 1.782 1.00 97.25 263 HIS A C 1
ATOM 1963 O O . HIS A 1 263 ? 6.028 -1.260 1.212 1.00 97.25 263 HIS A O 1
ATOM 1969 N N . ALA A 1 264 ? 4.218 0.073 1.243 1.00 97.56 264 ALA A N 1
ATOM 1970 C CA . ALA A 1 264 ? 4.518 0.702 -0.036 1.00 97.56 264 ALA A CA 1
ATOM 1971 C C . ALA A 1 264 ? 5.817 1.525 -0.013 1.00 97.56 264 ALA A C 1
ATOM 1973 O O . ALA A 1 264 ? 6.471 1.653 -1.039 1.00 97.56 264 ALA A O 1
ATOM 1974 N N . LEU A 1 265 ? 6.238 2.011 1.155 1.00 97.00 265 LEU A N 1
ATOM 1975 C CA . LEU A 1 265 ? 7.511 2.701 1.391 1.00 97.00 265 LEU A CA 1
ATOM 1976 C C . LEU A 1 265 ? 8.566 1.767 2.014 1.00 97.00 265 LEU A C 1
ATOM 1978 O O . LEU A 1 265 ? 9.408 2.176 2.825 1.00 97.00 265 LEU A O 1
ATOM 1982 N N . SER A 1 266 ? 8.525 0.493 1.625 1.00 95.69 266 SER A N 1
ATOM 1983 C CA . SER A 1 266 ? 9.541 -0.523 1.918 1.00 95.69 266 SER A CA 1
ATOM 1984 C C . SER A 1 266 ? 9.699 -0.883 3.404 1.00 95.69 266 SER A C 1
ATOM 1986 O O . SER A 1 266 ? 10.704 -1.493 3.791 1.00 95.69 266 SER A O 1
ATOM 1988 N N . GLN A 1 267 ? 8.728 -0.537 4.261 1.00 94.56 267 GLN A N 1
ATOM 1989 C CA . GLN A 1 267 ? 8.680 -1.020 5.644 1.00 94.56 267 GLN A CA 1
ATOM 1990 C C . GLN A 1 267 ? 8.176 -2.462 5.705 1.00 94.56 267 GLN A C 1
ATOM 1992 O O . GLN A 1 267 ? 7.137 -2.806 5.151 1.00 94.56 267 GLN A O 1
ATOM 1997 N N . GLY A 1 268 ? 8.864 -3.301 6.471 1.00 89.31 268 GLY A N 1
ATOM 1998 C CA . GLY A 1 268 ? 8.359 -4.608 6.885 1.00 89.31 268 GLY A CA 1
ATOM 1999 C C . GLY A 1 268 ? 7.575 -4.543 8.195 1.00 89.31 268 GLY A C 1
ATOM 2000 O O . GLY A 1 268 ? 7.759 -3.632 9.009 1.00 89.31 268 GLY A O 1
ATOM 2001 N N . HIS A 1 269 ? 6.759 -5.570 8.447 1.00 90.06 269 HIS A N 1
ATOM 2002 C CA . HIS A 1 269 ? 6.126 -5.760 9.752 1.00 90.06 269 HIS A CA 1
ATOM 2003 C C . HIS A 1 269 ? 7.155 -5.789 10.892 1.00 90.06 269 HIS A C 1
ATOM 2005 O O . HIS A 1 269 ? 8.257 -6.329 10.754 1.00 90.06 269 HIS A O 1
ATOM 2011 N N . PHE A 1 270 ? 6.770 -5.278 12.062 1.00 88.19 270 PHE A N 1
ATOM 2012 C CA . PHE A 1 270 ? 7.620 -5.257 13.247 1.00 88.19 270 PHE A CA 1
ATOM 2013 C C . PHE A 1 270 ? 6.857 -5.360 14.557 1.00 88.19 270 PHE A C 1
ATOM 2015 O O . PHE A 1 270 ? 5.745 -4.864 14.710 1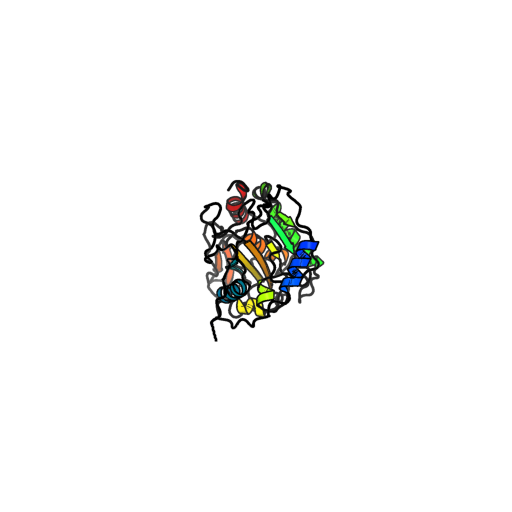.00 88.19 270 PHE A O 1
ATOM 2022 N N . GLY A 1 271 ? 7.525 -5.936 15.547 1.00 85.62 271 GLY A N 1
ATOM 2023 C CA . GLY A 1 271 ? 7.044 -6.077 16.906 1.00 85.62 271 GLY A CA 1
ATOM 2024 C C . GLY A 1 271 ? 6.399 -7.432 17.142 1.00 85.62 271 GLY A C 1
ATOM 2025 O O . GLY A 1 271 ? 6.586 -8.397 16.397 1.00 85.62 271 GLY A O 1
ATOM 2026 N N . LYS A 1 272 ? 5.659 -7.507 18.240 1.00 82.00 272 LYS A N 1
ATOM 2027 C CA . LYS A 1 272 ? 4.988 -8.722 18.681 1.00 82.00 272 LYS A CA 1
ATOM 2028 C C . LYS A 1 272 ? 3.633 -8.372 19.269 1.00 82.00 272 LYS A C 1
ATOM 2030 O O . LYS A 1 272 ? 3.578 -7.512 20.147 1.00 82.00 272 LYS A O 1
ATOM 2035 N N . ALA A 1 273 ? 2.598 -9.112 18.887 1.00 81.25 273 ALA A N 1
ATOM 2036 C CA . ALA A 1 273 ? 1.333 -9.140 19.612 1.00 81.25 273 ALA A CA 1
ATOM 2037 C C . ALA A 1 273 ? 1.125 -10.486 20.315 1.00 81.25 273 ALA A C 1
ATOM 2039 O O . ALA A 1 273 ? 1.466 -11.549 19.787 1.00 81.25 273 ALA A O 1
ATOM 2040 N N . PHE A 1 274 ? 0.592 -10.448 21.535 1.00 79.62 274 PHE A N 1
ATOM 2041 C CA . PHE A 1 274 ? 0.310 -11.644 22.329 1.00 79.62 274 PHE A CA 1
ATOM 2042 C C . PHE A 1 274 ? -0.806 -11.392 23.342 1.00 79.62 274 PHE A C 1
ATOM 2044 O O . PHE A 1 274 ? -0.943 -10.287 23.864 1.00 79.62 274 PHE A O 1
ATOM 2051 N N . ARG A 1 275 ? -1.585 -12.426 23.671 1.00 79.62 275 ARG A N 1
ATOM 2052 C CA . ARG A 1 275 ? -2.542 -12.366 24.787 1.00 79.62 275 ARG A CA 1
ATOM 2053 C C . ARG A 1 275 ? -1.905 -12.837 26.091 1.00 79.62 275 ARG A C 1
ATOM 2055 O O . ARG A 1 275 ? -1.164 -13.818 26.106 1.00 79.62 275 ARG A O 1
ATOM 2062 N N . SER A 1 276 ? -2.199 -12.161 27.203 1.00 70.50 276 SER A N 1
ATOM 2063 C CA . SER A 1 276 ? -1.802 -12.654 28.529 1.00 70.50 276 SER A CA 1
ATOM 2064 C C . SER A 1 276 ? -2.815 -13.666 29.064 1.00 70.50 276 SER A C 1
ATOM 2066 O O . SER A 1 276 ? -3.990 -13.336 29.231 1.00 70.50 276 SER A O 1
ATOM 2068 N N . GLY A 1 277 ? -2.345 -14.868 29.415 1.00 59.50 277 GLY A N 1
ATOM 2069 C CA . GLY A 1 277 ? -3.193 -16.002 29.816 1.00 59.50 277 GLY A CA 1
ATOM 2070 C C . GLY A 1 277 ? -4.027 -15.826 31.091 1.00 59.50 277 GLY A C 1
ATOM 2071 O O . GLY A 1 277 ? -4.837 -16.690 31.398 1.00 59.50 277 GLY A O 1
ATOM 2072 N N . GLY A 1 278 ? -3.864 -14.720 31.828 1.00 66.19 278 GLY A N 1
ATOM 2073 C CA . GLY A 1 278 ? -4.659 -14.416 33.025 1.00 66.19 278 GLY A CA 1
ATOM 2074 C C . GLY A 1 278 ? -5.908 -13.558 32.785 1.00 66.19 278 GLY A C 1
ATOM 2075 O O . GLY A 1 278 ? -6.774 -13.512 33.653 1.00 66.19 278 GLY A O 1
ATOM 2076 N N . ASN A 1 279 ? -6.015 -12.848 31.654 1.00 68.88 279 ASN A N 1
ATOM 2077 C CA . ASN A 1 279 ? -7.142 -11.933 31.392 1.00 68.88 279 ASN A CA 1
ATOM 2078 C C . ASN A 1 279 ? -7.515 -11.777 29.905 1.00 68.88 279 ASN A C 1
ATOM 2080 O O . ASN A 1 279 ? -8.324 -10.909 29.583 1.00 68.88 279 ASN A O 1
ATOM 2084 N N . ASN A 1 280 ? -6.910 -12.565 29.007 1.00 70.75 280 ASN A N 1
ATOM 2085 C CA . ASN A 1 280 ? -7.112 -12.516 27.554 1.00 70.75 280 ASN A CA 1
ATOM 2086 C C . ASN A 1 280 ? -6.912 -11.135 26.900 1.00 70.75 280 ASN A C 1
ATOM 2088 O O . ASN A 1 280 ? -7.301 -10.952 25.748 1.00 70.75 280 ASN A O 1
ATOM 2092 N N . LYS A 1 281 ? -6.279 -10.171 27.585 1.00 76.31 281 LYS A N 1
ATOM 2093 C CA . LYS A 1 281 ? -5.954 -8.871 26.990 1.00 76.31 281 LYS A CA 1
ATOM 2094 C C . LYS A 1 281 ? -4.862 -9.037 25.943 1.00 76.31 281 LYS A C 1
ATOM 2096 O O . LYS A 1 281 ? -3.882 -9.740 26.197 1.00 76.31 281 LYS A O 1
ATOM 2101 N N . LEU A 1 282 ? -5.041 -8.376 24.802 1.00 79.69 282 LEU A N 1
ATOM 2102 C CA . LEU A 1 282 ? -4.032 -8.260 23.758 1.00 79.69 282 LEU A CA 1
ATOM 2103 C C . LEU A 1 282 ? -2.984 -7.219 24.163 1.00 79.69 282 LEU A C 1
ATOM 2105 O O . LEU A 1 282 ? -3.326 -6.121 24.600 1.00 79.69 282 LEU A O 1
ATOM 2109 N N . HIS A 1 283 ? -1.715 -7.579 24.025 1.00 83.94 283 HIS A N 1
ATOM 2110 C CA . HIS A 1 283 ? -0.567 -6.721 24.297 1.00 83.94 283 HIS A CA 1
ATOM 2111 C C . HIS A 1 283 ? 0.296 -6.608 23.051 1.00 83.94 283 HIS A C 1
ATOM 2113 O O . HIS A 1 283 ? 0.472 -7.595 22.338 1.00 83.94 283 HIS A O 1
ATOM 2119 N N . PHE A 1 284 ? 0.893 -5.434 22.861 1.00 85.44 284 PHE A N 1
ATOM 2120 C CA . PHE A 1 284 ? 1.842 -5.143 21.791 1.00 85.44 284 PHE A CA 1
ATOM 2121 C C . PHE A 1 284 ? 3.208 -4.787 22.380 1.00 85.44 284 PHE A C 1
ATOM 2123 O O . PHE A 1 284 ? 3.297 -4.114 23.408 1.00 85.44 284 PHE A O 1
ATOM 2130 N N . SER A 1 285 ? 4.285 -5.248 21.747 1.00 85.12 285 SER A N 1
ATOM 2131 C CA . SER A 1 285 ? 5.657 -4.974 22.179 1.00 85.12 285 SER A CA 1
ATOM 2132 C C . SER A 1 285 ? 6.612 -4.858 20.980 1.00 85.12 285 SER A C 1
ATOM 2134 O O . SER A 1 285 ? 7.038 -5.886 20.442 1.00 85.12 285 SER A O 1
ATOM 2136 N N . PRO A 1 286 ? 6.973 -3.627 20.569 1.00 88.94 286 PRO A N 1
ATOM 2137 C CA . PRO A 1 286 ? 6.280 -2.369 20.880 1.00 88.94 286 PRO A CA 1
ATOM 2138 C C . PRO A 1 286 ? 4.923 -2.278 20.162 1.00 88.94 286 PRO A C 1
ATOM 2140 O O . PRO A 1 286 ? 4.658 -3.044 19.231 1.00 88.94 286 PRO A O 1
ATOM 2143 N N . ARG A 1 287 ? 4.088 -1.319 20.582 1.00 89.88 287 ARG A N 1
ATOM 2144 C CA . ARG A 1 287 ? 2.985 -0.820 19.752 1.00 89.88 287 ARG A CA 1
ATOM 2145 C C . ARG A 1 287 ? 3.589 0.067 18.662 1.00 89.88 287 ARG A C 1
ATOM 2147 O O . ARG A 1 287 ? 4.240 1.053 18.987 1.00 89.88 287 ARG A O 1
ATOM 2154 N N . ALA A 1 288 ? 3.412 -0.308 17.406 1.00 92.62 288 ALA A N 1
ATOM 2155 C CA . ALA A 1 288 ? 4.001 0.344 16.242 1.00 92.62 288 ALA A CA 1
ATOM 2156 C C . ALA A 1 288 ? 2.978 0.366 15.103 1.00 92.62 288 ALA A C 1
ATOM 2158 O O . ALA A 1 288 ? 2.131 -0.527 15.034 1.00 92.62 288 ALA A O 1
ATOM 2159 N N . VAL A 1 289 ? 3.084 1.347 14.204 1.00 95.19 289 VAL A N 1
ATOM 2160 C CA . VAL A 1 289 ? 2.246 1.408 12.997 1.00 95.19 289 VAL A CA 1
ATOM 2161 C C . VAL A 1 289 ? 2.413 0.117 12.215 1.00 95.19 289 VAL A C 1
ATOM 2163 O O . VAL A 1 289 ? 1.420 -0.522 11.902 1.00 95.19 289 VAL A O 1
ATOM 2166 N N . MET A 1 290 ? 3.652 -0.352 12.039 1.00 94.62 290 MET A N 1
ATOM 2167 C CA . MET A 1 290 ? 3.955 -1.576 11.289 1.00 94.62 290 MET A CA 1
ATOM 2168 C C . MET A 1 290 ? 3.753 -2.880 12.088 1.00 94.62 290 MET A C 1
ATOM 2170 O O . MET A 1 290 ? 4.342 -3.909 11.760 1.00 94.62 290 MET A O 1
ATOM 2174 N N . ASN A 1 291 ? 2.971 -2.886 13.171 1.00 91.25 291 ASN A N 1
ATOM 2175 C CA . ASN A 1 291 ? 2.517 -4.145 13.775 1.00 91.25 291 ASN A CA 1
ATOM 2176 C C . ASN A 1 291 ? 1.602 -4.892 12.795 1.00 91.25 291 ASN A C 1
ATOM 2178 O O . ASN A 1 291 ? 0.767 -4.255 12.185 1.00 91.25 291 ASN A O 1
ATOM 2182 N N . ALA A 1 292 ? 1.663 -6.225 12.706 1.00 87.31 292 ALA A N 1
ATOM 2183 C CA . ALA A 1 292 ? 0.800 -6.981 11.780 1.00 87.31 292 ALA A CA 1
ATOM 2184 C C . ALA A 1 292 ? -0.678 -7.088 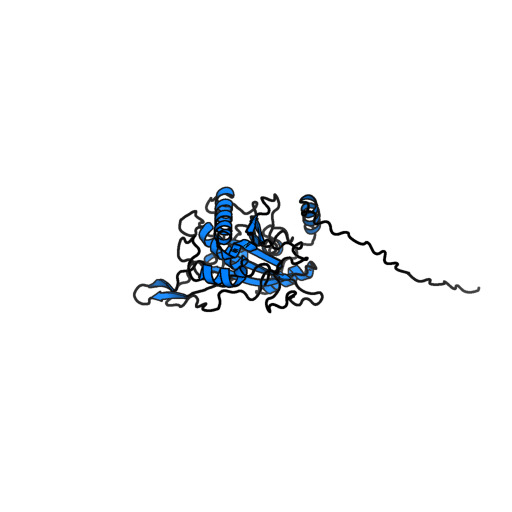12.221 1.00 87.31 292 ALA A C 1
ATOM 2186 O O . ALA A 1 292 ? -1.501 -7.651 11.504 1.00 87.31 292 ALA A O 1
ATOM 2187 N N . ALA A 1 293 ? -1.022 -6.580 13.411 1.00 87.50 293 ALA A N 1
ATOM 2188 C CA . ALA A 1 293 ? -2.388 -6.582 13.931 1.00 87.50 293 ALA A CA 1
ATOM 2189 C C . ALA A 1 293 ? -2.831 -5.189 14.389 1.00 87.50 293 ALA A C 1
ATOM 2191 O O . ALA A 1 293 ? -2.029 -4.418 14.934 1.00 87.50 293 ALA A O 1
ATOM 2192 N N . TYR A 1 294 ? -4.120 -4.900 14.209 1.00 89.00 294 TYR A N 1
ATOM 2193 C CA . TYR A 1 294 ? -4.748 -3.635 14.562 1.00 89.00 294 TYR A CA 1
ATOM 2194 C C . TYR A 1 294 ? -4.667 -3.357 16.058 1.00 89.00 294 TYR A C 1
ATOM 2196 O O . TYR A 1 294 ? -5.205 -4.093 16.880 1.00 89.00 294 TYR A O 1
ATOM 2204 N N . SER A 1 295 ? -4.018 -2.252 16.424 1.00 89.19 295 SER A N 1
ATOM 2205 C CA . SER A 1 295 ? -3.792 -1.882 17.828 1.00 89.19 295 SER A CA 1
ATOM 2206 C C . SER A 1 295 ? -4.660 -0.703 18.291 1.00 89.19 295 SER A C 1
ATOM 2208 O O . SER A 1 295 ? -4.358 -0.056 19.298 1.00 89.19 295 SER A O 1
ATOM 2210 N N . GLY A 1 296 ? -5.734 -0.399 17.556 1.00 91.56 296 GLY A N 1
ATOM 2211 C CA . GLY A 1 296 ? -6.522 0.824 17.725 1.00 91.56 296 GLY A CA 1
ATOM 2212 C C . GLY A 1 296 ? -5.995 1.977 16.872 1.00 91.56 296 GLY A C 1
ATOM 2213 O O . GLY A 1 296 ? -4.967 1.845 16.215 1.00 91.56 296 GLY A O 1
ATOM 2214 N N . VAL A 1 297 ? -6.687 3.120 16.922 1.00 96.31 297 VAL A N 1
ATOM 2215 C CA . VAL A 1 297 ? -6.328 4.315 16.140 1.00 96.31 297 VAL A CA 1
ATOM 2216 C C . VAL A 1 297 ? -4.872 4.709 16.401 1.00 96.31 297 VAL A C 1
ATOM 2218 O O . VAL A 1 297 ? -4.452 4.870 17.556 1.00 96.31 297 VAL A O 1
ATOM 2221 N N . GLN A 1 298 ? -4.103 4.849 15.326 1.00 95.12 298 GLN A N 1
ATOM 2222 C CA . GLN A 1 298 ? -2.701 5.236 15.353 1.00 95.12 298 GLN A CA 1
ATOM 2223 C C . GLN A 1 298 ? -2.349 5.966 14.056 1.00 95.12 298 GLN A C 1
ATOM 2225 O O . GLN A 1 298 ? -2.352 5.376 12.984 1.00 95.12 298 GLN A O 1
ATOM 2230 N N . ARG A 1 299 ? -2.039 7.260 14.167 1.00 96.38 299 ARG A N 1
ATOM 2231 C CA . ARG A 1 299 ? -1.802 8.152 13.018 1.00 96.38 299 ARG A CA 1
ATOM 2232 C C . ARG A 1 299 ? -0.454 8.871 13.076 1.00 96.38 299 ARG A C 1
ATOM 2234 O O . ARG A 1 299 ? -0.196 9.791 12.312 1.00 96.38 299 ARG A O 1
ATOM 2241 N N . GLU A 1 300 ? 0.396 8.463 14.012 1.00 95.75 300 GLU A N 1
ATOM 2242 C CA . GLU A 1 300 ? 1.702 9.064 14.254 1.00 95.75 300 GLU A CA 1
ATOM 2243 C C . GLU A 1 300 ? 2.801 8.026 14.047 1.00 95.75 300 GLU A C 1
ATOM 2245 O O . GLU A 1 300 ? 2.694 6.883 14.507 1.00 95.75 300 GLU A O 1
ATOM 2250 N N . ILE A 1 301 ? 3.873 8.452 13.380 1.00 95.88 301 ILE A N 1
ATOM 2251 C CA . ILE A 1 301 ? 5.084 7.660 13.191 1.00 95.88 301 ILE A CA 1
ATOM 2252 C C . ILE A 1 301 ? 6.035 7.937 14.348 1.00 95.88 301 ILE A C 1
ATOM 2254 O O . ILE A 1 301 ? 6.457 9.071 14.568 1.00 95.88 301 ILE A O 1
ATOM 2258 N N . ALA A 1 302 ? 6.387 6.887 15.085 1.00 91.50 302 ALA A N 1
ATOM 2259 C CA . ALA A 1 302 ? 7.237 6.989 16.260 1.00 91.50 302 ALA A CA 1
ATOM 2260 C C . ALA A 1 302 ? 8.336 5.925 16.257 1.00 91.50 302 ALA A C 1
ATOM 2262 O O . ALA A 1 302 ? 8.205 4.861 15.649 1.00 91.50 302 ALA A O 1
ATOM 2263 N N . GLU A 1 303 ? 9.417 6.223 16.979 1.00 91.12 303 GLU A N 1
ATOM 2264 C CA . GLU A 1 303 ? 10.472 5.285 17.374 1.00 91.12 303 GLU A CA 1
ATOM 2265 C C . GLU A 1 303 ? 10.896 4.317 16.256 1.00 91.12 303 GLU A C 1
ATOM 2267 O O . GLU A 1 303 ? 11.629 4.691 15.343 1.00 91.12 303 GLU A O 1
ATOM 2272 N N . THR A 1 304 ? 10.437 3.064 16.329 1.00 92.50 304 THR A N 1
ATOM 2273 C CA . THR A 1 304 ? 10.850 1.995 15.422 1.00 92.50 304 THR A CA 1
ATOM 2274 C C . THR A 1 304 ? 10.336 2.192 14.004 1.00 92.50 304 THR A C 1
ATOM 2276 O O . THR A 1 304 ? 10.994 1.749 13.074 1.00 92.50 304 THR A O 1
ATOM 2279 N N . ASP A 1 305 ? 9.162 2.795 13.805 1.00 95.38 305 ASP A N 1
ATOM 2280 C CA . ASP A 1 305 ? 8.628 3.086 12.466 1.00 95.38 305 ASP A CA 1
ATOM 2281 C C . ASP A 1 305 ? 9.459 4.193 11.804 1.00 95.38 305 ASP A C 1
ATOM 2283 O O . ASP A 1 305 ? 9.898 4.042 10.669 1.00 95.38 305 ASP A O 1
ATOM 2287 N N . ASN A 1 306 ? 9.808 5.238 12.563 1.00 95.62 306 ASN A N 1
ATOM 2288 C CA . ASN A 1 306 ? 10.710 6.291 12.091 1.00 95.62 306 ASN A CA 1
ATOM 2289 C C . ASN A 1 306 ? 12.116 5.750 11.775 1.00 95.62 306 ASN A C 1
ATOM 2291 O O . ASN A 1 306 ? 12.690 6.066 10.738 1.00 95.62 306 ASN A O 1
ATOM 2295 N N . ALA A 1 307 ? 12.678 4.921 12.661 1.00 94.19 307 ALA A N 1
ATOM 2296 C CA . ALA A 1 307 ? 14.000 4.331 12.461 1.00 94.19 307 ALA A CA 1
ATOM 2297 C C . ALA A 1 307 ? 14.038 3.405 11.236 1.00 94.19 307 ALA A C 1
ATOM 2299 O O . ALA A 1 307 ? 14.978 3.483 10.448 1.00 94.19 307 ALA A O 1
ATOM 2300 N N . GLY A 1 308 ? 13.008 2.570 11.058 1.00 94.31 308 GLY A N 1
ATOM 2301 C CA . GLY A 1 308 ? 12.859 1.734 9.870 1.00 94.31 308 GLY A CA 1
ATOM 2302 C C . GLY A 1 308 ? 12.787 2.582 8.604 1.00 94.31 308 GLY A C 1
ATOM 2303 O O . GLY A 1 308 ? 13.510 2.309 7.647 1.00 94.31 308 GLY A O 1
ATOM 2304 N N . HIS A 1 309 ? 11.983 3.646 8.607 1.00 95.62 309 HIS A N 1
ATOM 2305 C CA . HIS A 1 309 ? 11.829 4.533 7.449 1.00 95.62 309 HIS A CA 1
ATOM 2306 C C . HIS A 1 309 ? 13.130 5.233 7.085 1.00 95.62 309 HIS A C 1
ATOM 2308 O O . HIS A 1 309 ? 13.593 5.154 5.951 1.00 95.62 309 HIS A O 1
ATOM 2314 N N . CYS A 1 310 ? 13.797 5.830 8.068 1.00 94.81 310 CYS A N 1
ATOM 2315 C CA . CYS A 1 310 ? 15.104 6.437 7.860 1.00 94.81 310 CYS A CA 1
ATOM 2316 C C . CYS A 1 310 ? 16.153 5.432 7.368 1.00 94.81 310 CYS A C 1
ATOM 2318 O O . CYS A 1 310 ? 17.016 5.805 6.582 1.00 94.81 310 CYS A O 1
ATOM 2320 N N . SER A 1 311 ? 16.079 4.164 7.782 1.00 93.19 311 SER A N 1
ATOM 2321 C CA . SER A 1 311 ? 17.020 3.143 7.311 1.00 93.19 311 SER A CA 1
ATOM 2322 C C . SER A 1 311 ? 16.860 2.782 5.829 1.00 93.19 311 SER A C 1
ATOM 2324 O O . SER A 1 311 ? 17.824 2.307 5.237 1.00 93.19 311 SER A O 1
ATOM 2326 N N . ASN A 1 312 ? 15.682 3.021 5.242 1.00 91.44 312 ASN A N 1
ATOM 2327 C CA . ASN A 1 312 ? 15.439 2.847 3.807 1.00 91.44 312 ASN A CA 1
ATOM 2328 C C . ASN A 1 312 ? 15.768 4.126 3.020 1.00 91.44 312 ASN A C 1
ATOM 2330 O O . ASN A 1 312 ? 16.385 4.069 1.960 1.00 91.44 312 ASN A O 1
ATOM 2334 N N . TRP A 1 313 ? 15.366 5.286 3.549 1.00 93.88 313 TRP A N 1
ATOM 2335 C CA . TRP A 1 313 ? 15.217 6.500 2.738 1.00 93.88 313 TRP A CA 1
ATOM 2336 C C . TRP A 1 313 ? 16.201 7.627 3.058 1.00 93.88 313 TRP A C 1
ATOM 2338 O O . TRP A 1 313 ? 16.330 8.547 2.260 1.00 93.88 313 TRP A O 1
ATOM 2348 N N . ALA A 1 314 ? 16.933 7.586 4.179 1.00 91.69 314 ALA A N 1
ATOM 2349 C CA . ALA A 1 314 ? 17.784 8.716 4.583 1.00 91.69 314 ALA A CA 1
ATOM 2350 C C . ALA A 1 314 ? 18.928 9.028 3.602 1.00 91.69 314 ALA A C 1
ATOM 2352 O O . ALA A 1 314 ? 19.420 10.155 3.586 1.00 91.69 314 ALA A O 1
ATOM 2353 N N . SER A 1 315 ? 19.350 8.042 2.810 1.00 90.12 315 SER A N 1
ATOM 2354 C CA . SER A 1 315 ? 20.399 8.198 1.800 1.00 90.12 315 SER A CA 1
ATOM 2355 C C . SER A 1 315 ? 19.843 8.479 0.398 1.00 90.12 315 SER A C 1
ATOM 2357 O O . SER A 1 315 ? 20.617 8.791 -0.505 1.00 90.12 315 SER A O 1
ATOM 2359 N N . TRP A 1 316 ? 18.519 8.466 0.212 1.00 90.88 316 TRP A N 1
ATOM 2360 C CA . TRP A 1 316 ? 17.873 8.734 -1.071 1.00 90.88 316 TRP A CA 1
ATOM 2361 C C . TRP A 1 316 ? 18.159 10.162 -1.580 1.00 90.88 316 TRP A C 1
ATOM 2363 O O . TRP A 1 316 ? 18.104 11.110 -0.790 1.00 90.88 316 TRP A O 1
ATOM 2373 N N . PRO A 1 317 ? 18.437 10.366 -2.885 1.00 90.00 317 PRO A N 1
ATOM 2374 C CA . PRO A 1 317 ? 18.468 9.385 -3.982 1.00 90.00 317 PRO A CA 1
ATOM 2375 C C . PRO A 1 317 ? 19.852 8.749 -4.232 1.00 90.00 317 PRO A C 1
ATOM 2377 O O . PRO A 1 317 ? 20.109 8.253 -5.321 1.00 90.00 317 PRO A O 1
ATOM 2380 N N . ASN A 1 318 ? 20.771 8.800 -3.268 1.00 83.44 318 ASN A N 1
ATOM 2381 C CA . ASN A 1 318 ? 22.175 8.396 -3.424 1.00 83.44 318 ASN A CA 1
ATOM 2382 C C . ASN A 1 318 ? 22.479 7.008 -2.829 1.00 83.44 318 ASN A C 1
ATOM 2384 O O . ASN A 1 318 ? 23.594 6.800 -2.344 1.00 83.44 318 ASN A O 1
ATOM 2388 N N . ASN A 1 319 ? 21.477 6.123 -2.783 1.00 65.06 319 ASN A N 1
ATOM 2389 C CA . ASN A 1 319 ? 21.622 4.764 -2.253 1.00 65.06 319 ASN A CA 1
ATOM 2390 C C . ASN A 1 319 ? 22.610 3.928 -3.074 1.00 65.06 319 ASN A C 1
ATOM 2392 O O . ASN A 1 319 ? 22.687 4.145 -4.304 1.00 65.06 319 ASN A O 1
#

Secondary structure (DSSP, 8-state):
-----PPP----PPPPP-----------HHHHHHHHHHSTTS--------S-HHHHHHHHHHHTT-SEEEEEEEEEE----SS-EEEEE-S-SB-SEEPPTT-GGGTT-SSEEEEE-STT-S-TTS--HHHHHHHHHHHHHHHHTSGGGTTT-EEE----SS---HHHHHHTSS-------SEEEEEEE-HHHHHHHSTTGGGTEEEEEEEEEEB-TTSPBP-SS-SSSEEEEEEEEEEETTS--BSSSSSBHHHHHHHHHHHHTTBPP-EEEEE-TTT--EEEES--TT-SB--S------HHHHHHHHHHHTTTT--

pLDDT: mean 81.58, std 22.51, range [23.27, 98.69]

Sequence (319 aa):
MKKLIIPLLLLAFSCENVEVEKSASKLDPSLLMSLASKNADGARKTVTSSGDILADINAALASRGMQIQVSMMEYYGADETGNTVFFNNRGNKQLSADFVPADPRRGGDADIKYLIDDTESSTSSGLTGAQTNSAITSSMNTWNNISCSSGLAINTFGPLPIDFGIVQFIFGLGGNGGLFTDVMHAGFLPAPLFDAIAPNGSSFILGVTFTFNWVDGDGNPTDIDNNGKTDVALREIYYNDTFGWNIGSTYDVETVSLHEAGHALSQGHFGKAFRSGGNNKLHFSPRAVMNAAYSGVQREIAETDNAGHCSNWASWPNN

Radius of gyration: 22.51 Å; chains: 1; bounding box: 44×44×106 Å